Protein AF-U1NK18-F1 (afdb_monomer_lite)

Radius of gyration: 18.87 Å; chains: 1; bounding box: 49×44×65 Å

Foldseek 3Di:
DDPPPPPDVVLVVLLLQLLQAPAEAAAAAPPLLVLLVVLPHQYAHEPVHDNYDPVPPVDDDQHAEYEYPQVDQDQVVQLVVCVVRVHQEYESYEDEDLVCQVVSVVSVVVSCVVVVNRQYEYEYQALSSLVNHDQSHEYEQEQADDPGGNVVHDALVSQFSHEYEYEEDDPVSSVVNSCRQRPADPVRTRGRRHHYYYYHCQLVLLVQLWAAALVGIDNPRNPPPPQHSSNRSSVRSNRSVVNSVVVSD

Secondary structure (DSSP, 8-state):
--------HHHHHHHHHTT--SEEEEE--TTHHHHHHHTT-EEEEETTS-SS-GGGTT------EEE--TTS--HHHHHHHHHHH--SEEEEEEE-SGGGHHHHHHHHHHHHHH-TT-EEEEEESSHHHHTTS-TTSEEEEE-SSSSS-GGGT--TTTTTTSEEEEESS-HHHHHHHHHHHHS--TT-PPPPEEEEEE--THHHHHHTT-EEETTEEE-GGGG-TT--HHHHHHHHHHHHHHHHHHTT-

Organism: NCBI:txid1238425

pLDDT: mean 89.19, std 12.09, range [35.22, 98.81]

Sequence (249 aa):
MSLDLSANPNTASEIAAARQADVVAFLHRAPFTLDAYKIGFLPGFREDCGYQQSQYQDFNIPVGMLDNDFRNPNLDRFVDRFFEHEPWVGVIGDVYERDDVDDHVAAAREIQASYPEAELIIVPKSRSVIDAVPDDIVLGYSRGYVDRLAHEFSEPTDWRGRHVHILGGSPPKQLEAIQQLTRPTLSADPPADIVGVDWNGLHRGAQFGEFWTADGWDDSGRNADHVTVRKTVRHSLARIREFWKSHGI

Structure (mmCIF, N/CA/C/O backbone):
data_AF-U1NK18-F1
#
_entry.id   AF-U1NK18-F1
#
loop_
_atom_site.group_PDB
_atom_site.id
_atom_site.type_symbol
_atom_site.label_atom_id
_atom_site.label_alt_id
_atom_site.label_comp_id
_atom_site.label_asym_id
_atom_site.label_entity_id
_atom_site.label_seq_id
_atom_site.pdbx_PDB_ins_code
_atom_site.Cartn_x
_atom_site.Cartn_y
_atom_site.Cartn_z
_atom_site.occupancy
_atom_site.B_iso_or_equiv
_atom_site.auth_seq_id
_atom_site.auth_comp_id
_atom_site.auth_asym_id
_atom_site.auth_atom_id
_atom_site.pdbx_PDB_model_num
ATOM 1 N N . MET A 1 1 ? 3.842 -24.302 37.826 1.00 35.22 1 MET A N 1
ATOM 2 C CA . MET A 1 1 ? 2.643 -24.311 36.969 1.00 35.22 1 MET A CA 1
ATOM 3 C C . MET A 1 1 ? 3.011 -23.587 35.691 1.00 35.22 1 MET A C 1
ATOM 5 O O . MET A 1 1 ? 3.330 -22.410 35.768 1.00 35.22 1 MET A O 1
ATOM 9 N N . SER A 1 2 ? 3.086 -24.306 34.572 1.00 37.38 2 SER A N 1
ATOM 10 C CA . SER A 1 2 ? 3.265 -23.695 33.254 1.00 37.38 2 SER A CA 1
ATOM 11 C C . SER A 1 2 ? 1.891 -23.206 32.814 1.00 37.38 2 SER A C 1
ATOM 13 O O . SER A 1 2 ? 0.975 -24.018 32.701 1.00 37.38 2 SER A O 1
ATOM 15 N N . LEU A 1 3 ? 1.715 -21.894 32.679 1.00 38.47 3 LEU A N 1
ATOM 16 C CA . LEU A 1 3 ? 0.526 -21.336 32.045 1.00 38.47 3 LEU A CA 1
ATOM 17 C C . LEU A 1 3 ? 0.694 -21.562 30.544 1.00 38.47 3 LEU A C 1
ATOM 19 O O . LEU A 1 3 ? 1.350 -20.774 29.868 1.00 38.47 3 LEU A O 1
ATOM 23 N N . ASP A 1 4 ? 0.143 -22.669 30.050 1.00 43.09 4 ASP A N 1
ATOM 24 C CA . ASP A 1 4 ? -0.089 -22.852 28.621 1.00 43.09 4 ASP A CA 1
ATOM 25 C C . ASP A 1 4 ? -1.138 -21.820 28.195 1.00 43.09 4 ASP A C 1
ATOM 27 O O . ASP A 1 4 ? -2.346 -22.019 28.313 1.00 43.09 4 ASP A O 1
ATOM 31 N N . LEU A 1 5 ? -0.654 -20.667 27.734 1.00 49.66 5 LEU A N 1
ATOM 32 C CA . LEU A 1 5 ? -1.422 -19.688 26.974 1.00 49.66 5 LEU A CA 1
ATOM 33 C C . LEU A 1 5 ? -1.629 -20.244 25.560 1.00 49.66 5 LEU A C 1
ATOM 35 O O . LEU A 1 5 ? -1.127 -19.695 24.581 1.00 49.66 5 LEU A O 1
ATOM 39 N N . SER A 1 6 ? -2.327 -21.375 25.439 1.00 47.91 6 SER A N 1
ATOM 40 C CA . SER A 1 6 ? -2.819 -21.819 24.141 1.00 47.91 6 SER A CA 1
ATOM 41 C C . SER A 1 6 ? -3.758 -20.729 23.633 1.00 47.91 6 SER A C 1
ATOM 43 O O . SER A 1 6 ? -4.806 -20.491 24.241 1.00 47.91 6 SER A O 1
ATOM 45 N N . ALA A 1 7 ? -3.361 -20.029 22.571 1.00 53.59 7 ALA A N 1
ATOM 46 C CA . ALA A 1 7 ? -4.207 -19.037 21.930 1.00 53.59 7 ALA A CA 1
ATOM 47 C C . ALA A 1 7 ? -5.569 -19.679 21.639 1.00 53.59 7 ALA A C 1
ATOM 49 O O . ALA A 1 7 ? -5.637 -20.769 21.067 1.00 53.59 7 ALA A O 1
ATOM 50 N N . ASN A 1 8 ? -6.644 -19.031 22.088 1.00 62.00 8 ASN A N 1
ATOM 51 C CA . ASN A 1 8 ? -8.002 -19.480 21.817 1.00 62.00 8 ASN A CA 1
ATOM 52 C C . ASN A 1 8 ? -8.134 -19.641 20.286 1.00 62.00 8 ASN A C 1
ATOM 54 O O . ASN A 1 8 ? -7.787 -18.695 19.574 1.00 62.00 8 ASN A O 1
ATOM 58 N N . PRO A 1 9 ? -8.555 -20.801 19.744 1.00 62.03 9 PRO A N 1
ATOM 59 C CA . PRO A 1 9 ? -8.556 -21.055 18.298 1.00 62.03 9 PRO A CA 1
ATOM 60 C C . PRO A 1 9 ? -9.305 -19.987 17.487 1.00 62.03 9 PRO A C 1
ATOM 62 O O . PRO A 1 9 ? -8.940 -19.729 16.342 1.00 62.03 9 PRO A O 1
ATOM 65 N N . ASN A 1 10 ? -10.278 -19.308 18.104 1.00 73.19 10 ASN A N 1
ATOM 66 C CA . ASN A 1 10 ? -10.959 -18.154 17.523 1.00 73.19 10 ASN A CA 1
ATOM 67 C C . ASN A 1 10 ? -10.002 -16.973 17.251 1.00 73.19 10 ASN A C 1
ATOM 69 O O . ASN A 1 10 ? -9.936 -16.476 16.135 1.00 73.19 10 ASN A O 1
ATOM 73 N N . THR A 1 11 ? -9.161 -16.611 18.225 1.00 76.88 11 THR A N 1
ATOM 74 C CA . THR A 1 11 ? -8.162 -15.536 18.101 1.00 76.88 11 THR A CA 1
ATOM 75 C C . THR A 1 11 ? -7.089 -15.861 17.062 1.00 76.88 11 THR A C 1
ATOM 77 O O . THR A 1 11 ? -6.639 -14.984 16.334 1.00 76.88 11 THR A O 1
ATOM 80 N N . ALA A 1 12 ? -6.671 -17.125 16.956 1.00 82.00 12 ALA A N 1
ATOM 81 C CA . ALA A 1 12 ? -5.713 -17.532 15.926 1.00 82.00 12 ALA A CA 1
ATOM 82 C C . ALA A 1 12 ? -6.298 -17.391 14.508 1.00 82.00 12 ALA A C 1
ATOM 84 O O . ALA A 1 12 ? -5.593 -16.953 13.600 1.00 82.00 12 ALA A O 1
ATOM 85 N N . SER A 1 13 ? -7.582 -17.725 14.333 1.00 85.38 13 SER A N 1
ATOM 86 C CA . SER A 1 13 ? -8.294 -17.558 13.062 1.00 85.38 13 SER A CA 1
ATOM 87 C C . SER A 1 13 ? -8.500 -16.085 12.704 1.00 85.38 13 SER A C 1
ATOM 89 O O . SER A 1 13 ? -8.280 -15.710 11.557 1.00 85.38 13 SER A O 1
ATOM 91 N N . GLU A 1 14 ? -8.875 -15.247 13.674 1.00 87.06 14 GLU A N 1
ATOM 92 C CA . GLU A 1 14 ? -9.038 -13.796 13.492 1.00 87.06 14 GLU A CA 1
ATOM 93 C C . GLU A 1 14 ? -7.723 -13.132 13.065 1.00 87.06 14 GLU A C 1
ATOM 95 O O . GLU A 1 14 ? -7.702 -12.330 12.138 1.00 87.06 14 GLU A O 1
ATOM 100 N N . ILE A 1 15 ? -6.601 -13.519 13.677 1.00 88.38 15 ILE A N 1
ATOM 101 C CA . ILE A 1 15 ? -5.274 -13.008 13.308 1.00 88.38 15 ILE A CA 1
ATOM 102 C C . ILE A 1 15 ? -4.851 -13.484 11.921 1.00 88.38 15 ILE A C 1
ATOM 104 O O . ILE A 1 15 ? -4.206 -12.735 11.194 1.00 88.38 15 ILE A O 1
ATOM 108 N N . ALA A 1 16 ? -5.162 -14.731 11.562 1.00 88.81 16 ALA A N 1
ATOM 109 C CA . ALA A 1 16 ? -4.864 -15.235 10.230 1.00 88.81 16 ALA A CA 1
ATOM 110 C C . ALA A 1 16 ? -5.650 -14.464 9.162 1.00 88.81 16 ALA A C 1
ATOM 112 O O . ALA A 1 16 ? -5.054 -14.074 8.166 1.00 88.81 16 ALA A O 1
ATOM 113 N N . ALA A 1 17 ? -6.939 -14.199 9.400 1.00 90.94 17 ALA A N 1
ATOM 114 C CA . ALA A 1 17 ? -7.780 -13.407 8.504 1.00 90.94 17 ALA A CA 1
ATOM 115 C C . ALA A 1 17 ? -7.270 -11.964 8.373 1.00 90.94 17 ALA A C 1
ATOM 117 O O . ALA A 1 17 ? -7.024 -11.514 7.265 1.00 90.94 17 ALA A O 1
ATOM 118 N N . ALA A 1 18 ? -6.973 -11.299 9.492 1.00 92.38 18 ALA A N 1
ATOM 119 C CA . ALA A 1 18 ? -6.479 -9.918 9.514 1.00 92.38 18 ALA A CA 1
ATOM 120 C C . ALA A 1 18 ? -5.091 -9.722 8.870 1.00 92.38 18 ALA A C 1
ATOM 122 O O . ALA A 1 18 ? -4.595 -8.604 8.766 1.00 92.38 18 ALA A O 1
ATOM 123 N N . ARG A 1 19 ? -4.408 -10.812 8.503 1.00 93.81 19 ARG A N 1
ATOM 124 C CA . ARG A 1 19 ? -3.132 -10.783 7.778 1.00 93.81 19 ARG A CA 1
ATOM 125 C C . ARG A 1 19 ? -3.286 -11.055 6.288 1.00 93.81 19 ARG A C 1
ATOM 127 O O . ARG A 1 19 ? -2.279 -10.960 5.600 1.00 93.81 19 ARG A O 1
ATOM 134 N N . GLN A 1 20 ? -4.466 -11.435 5.802 1.00 89.94 20 GLN A N 1
ATOM 135 C CA . GLN A 1 20 ? -4.692 -11.735 4.389 1.00 89.94 20 GLN A CA 1
ATOM 136 C C . GLN A 1 20 ? -4.866 -10.435 3.610 1.00 89.94 20 GLN A C 1
ATOM 138 O O . GLN A 1 20 ? -5.981 -9.980 3.404 1.00 89.94 20 GLN A O 1
ATOM 143 N N . ALA A 1 21 ? -3.749 -9.846 3.186 1.00 90.88 21 ALA A N 1
ATOM 144 C CA . ALA A 1 21 ? -3.788 -8.642 2.371 1.00 90.88 21 ALA A CA 1
ATOM 145 C C . ALA A 1 21 ? -4.334 -8.945 0.970 1.00 90.88 21 ALA A C 1
ATOM 147 O O . ALA A 1 21 ? -3.820 -9.821 0.271 1.00 90.88 21 ALA A O 1
ATOM 148 N N . ASP A 1 22 ? -5.324 -8.169 0.541 1.00 89.31 22 ASP A N 1
ATOM 149 C CA . ASP A 1 22 ? -5.908 -8.255 -0.799 1.00 89.31 22 ASP A CA 1
ATOM 150 C C . ASP A 1 22 ? -4.986 -7.637 -1.863 1.00 89.31 22 ASP A C 1
ATOM 152 O O . ASP A 1 22 ? -5.028 -8.007 -3.043 1.00 89.31 22 ASP A O 1
ATOM 156 N N . VAL A 1 23 ? -4.110 -6.716 -1.444 1.00 94.19 23 VAL A N 1
ATOM 157 C CA . VAL A 1 23 ? -3.253 -5.937 -2.338 1.00 94.19 23 VAL A CA 1
ATOM 158 C C . VAL A 1 23 ? -1.767 -6.139 -2.035 1.00 94.19 23 VAL A C 1
ATOM 160 O O . VAL A 1 23 ? -1.254 -5.797 -0.973 1.00 94.19 23 VAL A O 1
ATOM 163 N N . VAL A 1 24 ? -1.019 -6.598 -3.042 1.00 96.44 24 VAL A N 1
ATOM 164 C CA . VAL A 1 24 ? 0.449 -6.508 -3.071 1.00 96.44 24 VAL A CA 1
ATOM 165 C C . VAL A 1 24 ? 0.847 -5.682 -4.289 1.00 96.44 24 VAL A C 1
ATOM 167 O O . VAL A 1 24 ? 0.837 -6.174 -5.423 1.00 96.44 24 VAL A O 1
ATOM 170 N N . ALA A 1 25 ? 1.178 -4.413 -4.068 1.00 96.62 25 ALA A N 1
ATOM 171 C CA . ALA A 1 25 ? 1.395 -3.453 -5.140 1.00 96.62 25 ALA A CA 1
ATOM 172 C C . ALA A 1 25 ? 2.879 -3.202 -5.445 1.00 96.62 25 ALA A C 1
ATOM 174 O O . ALA A 1 25 ? 3.770 -3.322 -4.598 1.00 96.62 25 ALA A O 1
ATOM 175 N N . PHE A 1 26 ? 3.146 -2.843 -6.700 1.00 95.62 26 PHE A N 1
ATOM 176 C CA . PHE A 1 26 ? 4.457 -2.391 -7.152 1.00 95.62 26 PHE A CA 1
ATOM 177 C C . PHE A 1 26 ? 4.304 -1.173 -8.063 1.00 95.62 26 PHE A C 1
ATOM 179 O O . PHE A 1 26 ? 3.765 -1.261 -9.172 1.00 95.62 26 PHE A O 1
ATOM 186 N N . LEU A 1 27 ? 4.800 -0.031 -7.590 1.00 93.94 27 LEU A N 1
ATOM 187 C CA . LEU A 1 27 ? 4.614 1.261 -8.230 1.00 93.94 27 LEU A CA 1
ATOM 188 C C . LEU A 1 27 ? 5.889 1.660 -8.964 1.00 93.94 27 LEU A C 1
ATOM 190 O O . LEU A 1 27 ? 6.920 1.990 -8.373 1.00 93.94 27 LEU A O 1
ATOM 194 N N . HIS A 1 28 ? 5.836 1.599 -10.290 1.00 92.06 28 HIS A N 1
ATOM 195 C CA . HIS A 1 28 ? 6.975 1.919 -11.133 1.00 92.06 28 HIS A CA 1
ATOM 196 C C . HIS A 1 28 ? 6.544 2.197 -12.576 1.00 92.06 28 HIS A C 1
ATOM 198 O O . HIS A 1 28 ? 5.451 1.857 -13.013 1.00 92.06 28 HIS A O 1
ATOM 204 N N . ARG A 1 29 ? 7.463 2.746 -13.372 1.00 88.44 29 ARG A N 1
ATOM 205 C CA . ARG A 1 29 ? 7.296 2.883 -14.824 1.00 88.44 29 ARG A CA 1
ATOM 206 C C . ARG A 1 29 ? 7.467 1.568 -15.586 1.00 88.44 29 ARG A C 1
ATOM 208 O O . ARG A 1 29 ? 8.216 0.678 -15.156 1.00 88.44 29 ARG A O 1
ATOM 215 N N . ALA A 1 30 ? 6.887 1.492 -16.781 1.00 86.94 30 ALA A N 1
ATOM 216 C CA . ALA A 1 30 ? 7.211 0.462 -17.768 1.00 86.94 30 ALA A CA 1
ATOM 217 C C . ALA A 1 30 ? 8.731 0.423 -18.083 1.00 86.94 30 ALA A C 1
ATOM 219 O O . ALA A 1 30 ? 9.389 1.467 -18.119 1.00 86.94 30 ALA A O 1
ATOM 220 N N . PRO A 1 31 ? 9.324 -0.767 -18.306 1.00 89.50 31 PRO A N 1
ATOM 221 C CA . PRO A 1 31 ? 8.673 -2.076 -18.402 1.00 89.50 31 PRO A CA 1
ATOM 222 C C . PRO A 1 31 ? 8.532 -2.822 -17.060 1.00 89.50 31 PRO A C 1
ATOM 224 O O . PRO A 1 31 ? 8.057 -3.952 -17.047 1.00 89.50 31 PRO A O 1
ATOM 227 N N . PHE A 1 32 ? 8.952 -2.235 -15.938 1.00 91.19 32 PHE A N 1
ATOM 228 C CA . PHE A 1 32 ? 8.987 -2.935 -14.650 1.00 91.19 32 PHE A CA 1
ATOM 229 C C . PHE A 1 32 ? 7.584 -3.244 -14.117 1.00 91.19 32 PHE A C 1
ATOM 231 O O . PHE A 1 32 ? 7.332 -4.361 -13.680 1.00 91.19 32 PHE A O 1
ATOM 238 N N . THR A 1 33 ? 6.658 -2.289 -14.234 1.00 90.88 33 THR A N 1
ATOM 239 C CA . THR A 1 33 ? 5.253 -2.476 -13.834 1.00 90.88 33 THR A CA 1
ATOM 240 C C . THR A 1 33 ? 4.539 -3.542 -14.676 1.00 90.88 33 THR A C 1
ATOM 242 O O . THR A 1 33 ? 3.779 -4.347 -14.150 1.00 90.88 33 THR A O 1
ATOM 245 N N . LEU A 1 34 ? 4.892 -3.668 -15.965 1.00 91.25 34 LEU A N 1
ATOM 246 C CA . LEU A 1 34 ? 4.411 -4.756 -16.825 1.00 91.25 34 LEU A CA 1
ATOM 247 C C . LEU A 1 34 ? 4.889 -6.125 -16.329 1.00 91.25 34 LEU A C 1
ATOM 249 O O . LEU A 1 34 ? 4.130 -7.092 -16.325 1.00 91.25 34 LEU A O 1
ATOM 253 N N . ASP A 1 35 ? 6.168 -6.223 -15.960 1.00 92.62 35 ASP A N 1
ATOM 254 C CA . ASP A 1 35 ? 6.736 -7.471 -15.457 1.00 92.62 35 ASP A CA 1
ATOM 255 C C . ASP A 1 35 ? 6.114 -7.850 -14.099 1.00 92.62 35 ASP A C 1
ATOM 257 O O . ASP A 1 35 ? 5.856 -9.032 -13.880 1.00 92.62 35 ASP A O 1
ATOM 261 N N . ALA A 1 36 ? 5.817 -6.866 -13.239 1.00 93.94 36 ALA A N 1
ATOM 262 C CA . ALA A 1 36 ? 5.117 -7.051 -11.965 1.00 93.94 36 ALA A CA 1
ATOM 263 C C . ALA A 1 36 ? 3.660 -7.513 -12.155 1.00 93.94 36 ALA A C 1
ATOM 265 O O . ALA A 1 36 ? 3.243 -8.503 -11.550 1.00 93.94 36 ALA A O 1
ATOM 266 N N . TYR A 1 37 ? 2.922 -6.878 -13.071 1.00 93.62 37 TYR A N 1
ATOM 267 C CA . TYR A 1 37 ? 1.551 -7.264 -13.416 1.00 93.62 37 TYR A CA 1
ATOM 268 C C . TYR A 1 37 ? 1.466 -8.726 -13.879 1.00 93.62 37 TYR A C 1
ATOM 270 O O . TYR A 1 37 ? 0.651 -9.504 -13.389 1.00 93.62 37 TYR A O 1
ATOM 278 N N . LYS A 1 38 ? 2.384 -9.156 -14.759 1.00 93.12 38 LYS A N 1
ATOM 279 C CA . LYS A 1 38 ? 2.418 -10.535 -15.288 1.00 93.12 38 LYS A CA 1
ATOM 280 C C . LYS A 1 38 ? 2.616 -11.617 -14.230 1.00 93.12 38 LYS A C 1
ATOM 282 O O . LYS A 1 38 ? 2.297 -12.776 -14.485 1.00 93.12 38 LYS A O 1
ATOM 287 N N . ILE A 1 39 ? 3.188 -11.270 -13.082 1.00 93.12 39 ILE A N 1
ATOM 288 C CA . ILE A 1 39 ? 3.430 -12.209 -11.983 1.00 93.12 39 ILE A CA 1
ATOM 289 C C . ILE A 1 39 ? 2.468 -11.995 -10.810 1.00 93.12 39 ILE A C 1
ATOM 291 O O . ILE A 1 39 ? 2.595 -12.712 -9.820 1.00 93.12 39 ILE A O 1
ATOM 295 N N . GLY A 1 40 ? 1.475 -11.111 -10.957 1.00 93.44 40 GLY A N 1
ATOM 296 C CA . GLY A 1 40 ? 0.332 -10.980 -10.053 1.00 93.44 40 GLY A CA 1
ATOM 297 C C . GLY A 1 40 ? 0.420 -9.859 -9.019 1.00 93.44 40 GLY A C 1
ATOM 298 O O . GLY A 1 40 ? -0.326 -9.917 -8.053 1.00 93.44 40 GLY A O 1
ATOM 299 N N . PHE A 1 41 ? 1.313 -8.879 -9.183 1.00 95.81 41 PHE A N 1
ATOM 300 C CA . PHE A 1 41 ? 1.267 -7.650 -8.377 1.00 95.81 41 PHE A CA 1
ATOM 301 C C . PHE A 1 41 ? 0.208 -6.698 -8.931 1.00 95.81 41 PHE A C 1
ATOM 303 O O . PHE A 1 41 ? -0.027 -6.693 -10.143 1.00 95.81 41 PHE A O 1
ATOM 310 N N . LEU A 1 42 ? -0.342 -5.842 -8.070 1.00 96.25 42 LEU A N 1
ATOM 311 C CA . LEU A 1 42 ? -1.119 -4.679 -8.489 1.00 96.25 42 LEU A CA 1
ATOM 312 C C . LEU A 1 42 ? -0.150 -3.614 -9.050 1.00 96.25 42 LEU A C 1
ATOM 314 O O . LEU A 1 42 ? 0.681 -3.083 -8.305 1.00 96.25 42 LEU A O 1
ATOM 318 N N . PRO A 1 43 ? -0.165 -3.334 -10.364 1.00 95.31 43 PRO A N 1
ATOM 319 C CA . PRO A 1 43 ? 0.748 -2.373 -10.965 1.00 95.31 43 PRO A CA 1
ATOM 320 C C . PRO A 1 43 ? 0.286 -0.951 -10.659 1.00 95.31 43 PRO A C 1
ATOM 322 O O . PRO A 1 43 ? -0.905 -0.661 -10.658 1.00 95.31 43 PRO A O 1
ATOM 325 N N . GLY A 1 44 ? 1.222 -0.031 -10.474 1.00 94.50 44 GLY A N 1
ATOM 326 C CA . GLY A 1 44 ? 0.871 1.360 -10.215 1.00 94.50 44 GLY A CA 1
ATOM 327 C C . GLY A 1 44 ? 2.005 2.330 -10.482 1.00 94.50 44 GLY A C 1
ATOM 328 O O . GLY A 1 44 ? 3.055 1.941 -11.012 1.00 94.50 44 GLY A O 1
ATOM 329 N N . PHE A 1 45 ? 1.809 3.584 -10.093 1.00 93.62 45 PHE A N 1
ATOM 330 C CA . PHE A 1 45 ? 2.860 4.596 -10.058 1.00 93.62 45 PHE A CA 1
ATOM 331 C C . PHE A 1 45 ? 2.549 5.701 -9.054 1.00 93.62 45 PHE A C 1
ATOM 333 O O . PHE A 1 45 ? 1.439 5.805 -8.545 1.00 93.62 45 PHE A O 1
ATOM 340 N N . ARG A 1 46 ? 3.563 6.520 -8.788 1.00 92.75 46 ARG A N 1
ATOM 341 C CA . ARG A 1 46 ? 3.451 7.739 -7.995 1.00 92.75 46 ARG A CA 1
ATOM 342 C C . ARG A 1 46 ? 3.377 8.953 -8.914 1.00 92.75 46 ARG A C 1
ATOM 344 O O . ARG A 1 46 ? 4.095 8.948 -9.910 1.00 92.75 46 ARG A O 1
ATOM 351 N N . GLU A 1 47 ? 2.583 9.976 -8.595 1.00 90.69 47 GLU A N 1
ATOM 352 C CA . GLU A 1 47 ? 2.343 11.154 -9.458 1.00 90.69 47 GLU A CA 1
ATOM 353 C C . GLU A 1 47 ? 3.618 11.799 -10.045 1.00 90.69 47 GLU A C 1
ATOM 355 O O . GLU A 1 47 ? 3.608 12.298 -11.171 1.00 90.69 47 GLU A O 1
ATOM 360 N N . ASP A 1 48 ? 4.731 11.776 -9.305 1.00 83.88 48 ASP A N 1
ATOM 361 C CA . ASP A 1 48 ? 6.028 12.335 -9.719 1.00 83.88 48 ASP A CA 1
ATOM 362 C C . ASP A 1 48 ? 6.816 11.447 -10.707 1.00 83.88 48 ASP A C 1
ATOM 364 O O . ASP A 1 48 ? 7.910 11.801 -11.160 1.00 83.88 48 ASP A O 1
ATOM 368 N N . CYS A 1 49 ? 6.273 10.281 -11.053 1.00 81.00 49 CYS A N 1
ATOM 369 C CA . CYS A 1 49 ? 6.853 9.305 -11.958 1.00 81.00 49 CYS A CA 1
ATOM 370 C C . CYS A 1 49 ? 5.955 9.113 -13.186 1.00 81.00 49 CYS A C 1
ATOM 372 O O . CYS A 1 49 ? 4.772 8.830 -13.078 1.00 81.00 49 CYS A O 1
ATOM 374 N N . GLY A 1 50 ? 6.523 9.155 -14.392 1.00 74.62 50 GLY A N 1
ATOM 375 C CA . GLY A 1 50 ? 5.769 8.759 -15.586 1.00 74.62 50 GLY A CA 1
ATOM 376 C C . GLY A 1 50 ? 5.453 7.258 -15.582 1.00 74.62 50 GLY A C 1
ATOM 377 O O . GLY A 1 50 ? 6.370 6.449 -15.425 1.00 74.62 50 GLY A O 1
ATOM 378 N N . TYR A 1 51 ? 4.193 6.874 -15.805 1.00 75.25 51 TYR A N 1
ATOM 379 C CA . TYR A 1 51 ? 3.777 5.465 -15.819 1.00 75.25 51 TYR A CA 1
ATOM 380 C C . TYR A 1 51 ? 4.275 4.705 -17.059 1.00 75.25 51 TYR A C 1
ATOM 382 O O . TYR A 1 51 ? 4.852 3.613 -16.968 1.00 75.25 51 TYR A O 1
ATOM 390 N N . GLN A 1 52 ? 4.141 5.325 -18.232 1.00 76.38 52 GLN A N 1
ATOM 391 C CA . GLN A 1 52 ? 4.605 4.792 -19.509 1.00 76.38 52 GLN A CA 1
ATOM 392 C C . GLN A 1 52 ? 5.560 5.773 -20.190 1.00 76.38 52 GLN A C 1
ATOM 394 O O . GLN A 1 52 ? 5.356 6.984 -20.184 1.00 76.38 52 GLN A O 1
ATOM 399 N N . GLN A 1 53 ? 6.633 5.244 -20.778 1.00 68.19 53 GLN A N 1
ATOM 400 C CA . GLN A 1 53 ? 7.519 6.024 -21.646 1.00 68.19 53 GLN A CA 1
ATOM 401 C C . GLN A 1 53 ? 6.960 6.019 -23.072 1.00 68.19 53 GLN A C 1
ATOM 403 O O . GLN A 1 53 ? 6.321 5.049 -23.476 1.00 68.19 53 GLN A O 1
ATOM 408 N N . SER A 1 54 ? 7.262 7.053 -23.860 1.00 69.56 54 SER A N 1
ATOM 409 C CA . SER A 1 54 ? 6.781 7.211 -25.246 1.00 69.56 54 SER A CA 1
ATOM 410 C C . SER A 1 54 ? 7.082 6.017 -26.162 1.00 69.56 54 SER A C 1
ATOM 412 O O . SER A 1 54 ? 6.367 5.779 -27.125 1.00 69.56 54 SER A O 1
ATOM 414 N N . GLN A 1 55 ? 8.105 5.228 -25.841 1.00 65.00 55 GLN A N 1
ATOM 415 C CA . GLN A 1 55 ? 8.471 4.003 -26.557 1.00 65.00 55 GLN A CA 1
ATOM 416 C C . GLN A 1 55 ? 7.580 2.776 -26.259 1.00 65.00 55 GLN A C 1
ATOM 418 O O . GLN A 1 55 ? 7.819 1.715 -26.827 1.00 65.00 55 GLN A O 1
ATOM 423 N N . TYR A 1 56 ? 6.598 2.880 -25.354 1.00 68.19 56 TYR A N 1
ATOM 424 C CA . TYR A 1 56 ? 5.700 1.784 -24.953 1.00 68.19 56 TYR A CA 1
ATOM 425 C C . TYR A 1 56 ? 4.209 2.119 -25.150 1.00 68.19 56 TYR A C 1
ATOM 427 O O . TYR A 1 56 ? 3.371 1.580 -24.436 1.00 68.19 56 TYR A O 1
ATOM 435 N N . GLN A 1 57 ? 3.878 2.987 -26.112 1.00 69.25 57 GLN A N 1
ATOM 436 C CA . GLN A 1 57 ? 2.498 3.429 -26.382 1.00 69.25 57 GLN A CA 1
ATOM 437 C C . GLN A 1 57 ? 1.561 2.308 -26.867 1.00 69.25 57 GLN A C 1
ATOM 439 O O . GLN A 1 57 ? 0.350 2.419 -26.716 1.00 69.25 57 GLN A O 1
ATOM 444 N N . ASP A 1 58 ? 2.111 1.212 -27.396 1.00 71.88 58 ASP A N 1
ATOM 445 C CA . ASP A 1 58 ? 1.324 0.099 -27.945 1.00 71.88 58 ASP A CA 1
ATOM 446 C C . ASP A 1 58 ? 0.781 -0.870 -26.874 1.00 71.88 58 ASP A C 1
ATOM 448 O O . ASP A 1 58 ? 0.116 -1.854 -27.205 1.00 71.88 58 ASP A O 1
ATOM 452 N N . PHE A 1 59 ? 1.067 -0.637 -25.588 1.00 69.38 59 PHE A N 1
ATOM 453 C CA . PHE A 1 59 ? 0.593 -1.481 -24.490 1.00 69.38 59 PHE A CA 1
ATOM 454 C C . PHE A 1 59 ? -0.273 -0.675 -23.531 1.00 69.38 59 PHE A C 1
ATOM 456 O O . PHE A 1 59 ? 0.183 0.319 -22.980 1.00 69.38 59 PHE A O 1
ATOM 463 N N . ASN A 1 60 ? -1.485 -1.155 -23.250 1.00 78.56 60 ASN A N 1
ATOM 464 C CA . ASN A 1 60 ? -2.294 -0.631 -22.155 1.00 78.56 60 ASN A CA 1
ATOM 465 C C . ASN A 1 60 ? -2.063 -1.496 -20.906 1.00 78.56 60 ASN A C 1
ATOM 467 O O . ASN A 1 60 ? -2.396 -2.682 -20.908 1.00 78.56 60 ASN A O 1
ATOM 471 N N . ILE A 1 61 ? -1.430 -0.932 -19.877 1.00 82.44 61 ILE A N 1
ATOM 472 C CA . ILE A 1 61 ? -1.263 -1.587 -18.572 1.00 82.44 61 ILE A CA 1
ATOM 473 C C . ILE A 1 61 ? -2.263 -0.901 -17.641 1.00 82.44 61 ILE A C 1
ATOM 475 O O . ILE A 1 61 ? -2.238 0.327 -17.591 1.00 82.44 61 ILE A O 1
ATOM 479 N N . PRO A 1 62 ? -3.143 -1.634 -16.939 1.00 87.81 62 PRO A N 1
ATOM 480 C CA . PRO A 1 62 ? -4.083 -0.999 -16.023 1.00 87.81 62 PRO A CA 1
ATOM 481 C C . PRO A 1 62 ? -3.317 -0.316 -14.891 1.00 87.81 62 PRO A C 1
ATOM 483 O O . PRO A 1 62 ? -2.389 -0.909 -14.341 1.00 87.81 62 PRO A O 1
ATOM 486 N N . VAL A 1 63 ? -3.709 0.900 -14.521 1.00 92.75 63 VAL A N 1
ATOM 487 C CA . VAL A 1 63 ? -3.225 1.525 -13.287 1.00 92.75 63 VAL A CA 1
ATOM 488 C C . VAL A 1 63 ? -4.057 0.936 -12.157 1.00 92.75 63 VAL A C 1
ATOM 490 O O . VAL A 1 63 ? -5.241 1.199 -12.061 1.00 92.75 63 VAL A O 1
ATOM 493 N N . GLY A 1 64 ? -3.467 0.068 -11.345 1.00 95.38 64 GLY A N 1
ATOM 494 C CA . GLY A 1 64 ? -4.138 -0.536 -10.198 1.00 95.38 64 GLY A CA 1
ATOM 495 C C . GLY A 1 64 ? -4.000 0.295 -8.925 1.00 95.38 64 GLY A C 1
ATOM 496 O O . GLY A 1 64 ? -4.947 0.370 -8.152 1.00 95.38 64 GLY A O 1
ATOM 497 N N . MET A 1 65 ? -2.845 0.939 -8.731 1.00 97.31 65 MET A N 1
ATOM 498 C CA . MET A 1 65 ? -2.572 1.806 -7.582 1.00 97.31 65 MET A CA 1
ATOM 499 C C . MET A 1 65 ? -1.950 3.140 -8.014 1.00 97.31 65 MET A C 1
ATOM 501 O O . MET 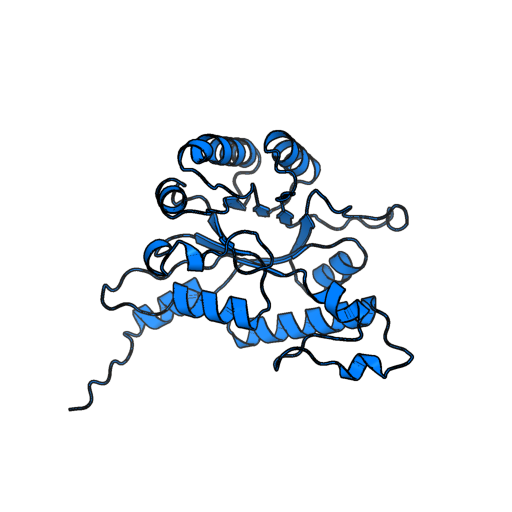A 1 65 ? -1.016 3.156 -8.825 1.00 97.31 65 MET A O 1
ATOM 505 N N . LEU A 1 66 ? -2.440 4.244 -7.453 1.00 97.06 66 LEU A N 1
ATOM 506 C CA . LEU A 1 66 ? -1.890 5.590 -7.618 1.00 97.06 66 LEU A CA 1
ATOM 507 C C . LEU A 1 66 ? -1.431 6.130 -6.262 1.00 97.06 66 LEU A C 1
ATOM 509 O O . LEU A 1 66 ? -2.202 6.153 -5.307 1.00 97.06 66 LEU A O 1
ATOM 513 N N . ASP A 1 67 ? -0.180 6.570 -6.190 1.00 95.88 67 ASP A N 1
ATOM 514 C CA . ASP A 1 67 ? 0.417 7.168 -4.991 1.00 95.88 67 ASP A CA 1
ATOM 515 C C . ASP A 1 67 ? 0.673 8.663 -5.203 1.00 95.88 67 ASP A C 1
ATOM 517 O O . ASP A 1 67 ? 1.053 9.080 -6.306 1.00 95.88 67 ASP A O 1
ATOM 521 N N . ASN A 1 68 ? 0.463 9.483 -4.175 1.00 94.44 68 ASN A N 1
ATOM 522 C CA . ASN A 1 68 ? 0.654 10.924 -4.288 1.00 94.44 68 ASN A CA 1
ATOM 523 C C . ASN A 1 68 ? 2.144 11.301 -4.339 1.00 94.44 68 ASN A C 1
ATOM 525 O O . ASN A 1 68 ? 3.028 10.595 -3.846 1.00 94.44 68 ASN A O 1
ATOM 529 N N . ASP A 1 69 ? 2.456 12.468 -4.901 1.00 92.50 69 ASP A N 1
ATOM 530 C CA . ASP A 1 69 ? 3.787 13.049 -4.715 1.00 92.50 69 ASP A CA 1
ATOM 531 C C . ASP A 1 69 ? 3.909 13.658 -3.311 1.00 92.50 69 ASP A C 1
ATOM 533 O O . ASP A 1 69 ? 3.693 14.854 -3.115 1.00 92.50 69 ASP A O 1
ATOM 537 N N . PHE A 1 70 ? 4.317 12.846 -2.331 1.00 88.00 70 PHE A N 1
ATOM 538 C CA . PHE A 1 70 ? 4.517 13.305 -0.952 1.00 88.00 70 PHE A CA 1
ATOM 539 C C . PHE A 1 70 ? 5.542 14.447 -0.813 1.00 88.00 70 PHE A C 1
ATOM 541 O O . PHE A 1 70 ? 5.572 15.127 0.212 1.00 88.00 70 PHE A O 1
ATOM 548 N N . ARG A 1 71 ? 6.415 14.672 -1.808 1.00 89.06 71 ARG A N 1
ATOM 549 C CA . ARG A 1 71 ? 7.398 15.772 -1.777 1.00 89.06 71 ARG A CA 1
ATOM 550 C C . ARG A 1 71 ? 6.812 17.093 -2.258 1.00 89.06 71 ARG A C 1
ATOM 552 O O . ARG A 1 71 ? 7.372 18.143 -1.951 1.00 89.06 71 ARG A O 1
ATOM 559 N N . ASN A 1 72 ? 5.734 17.036 -3.029 1.00 92.81 72 ASN A N 1
ATOM 560 C CA . ASN A 1 72 ? 4.999 18.190 -3.523 1.00 92.81 72 ASN A CA 1
ATOM 561 C C . ASN A 1 72 ? 3.490 17.880 -3.494 1.00 92.81 72 ASN A C 1
ATOM 563 O O . ASN A 1 72 ? 2.864 17.779 -4.562 1.00 92.81 72 ASN A O 1
ATOM 567 N N . PRO A 1 73 ? 2.920 17.671 -2.290 1.00 93.12 73 PRO A N 1
ATOM 568 C CA . PRO A 1 73 ? 1.552 17.198 -2.136 1.00 93.12 73 PRO A CA 1
ATOM 569 C C . PRO A 1 73 ? 0.565 18.235 -2.672 1.00 93.12 73 PRO A C 1
ATOM 571 O O . PRO A 1 73 ? 0.722 19.439 -2.459 1.00 93.12 73 PRO A O 1
ATOM 574 N N . ASN A 1 74 ? -0.442 17.765 -3.403 1.00 96.56 74 ASN A N 1
ATOM 575 C CA . ASN A 1 74 ? -1.511 18.597 -3.940 1.00 96.56 74 ASN A CA 1
ATOM 576 C C . ASN A 1 74 ? -2.766 17.732 -4.126 1.00 96.56 74 ASN A C 1
ATOM 578 O O . ASN A 1 74 ? -2.760 16.837 -4.969 1.00 96.56 74 ASN A O 1
ATOM 582 N N . LEU A 1 75 ? -3.803 17.992 -3.324 1.00 96.81 75 LEU A N 1
ATOM 583 C CA . LEU A 1 75 ? -5.033 17.195 -3.311 1.00 96.81 75 LEU A CA 1
ATOM 584 C C . LEU A 1 75 ? -5.806 17.302 -4.626 1.00 96.81 75 LEU A C 1
ATOM 586 O O . LEU A 1 75 ? -6.125 16.271 -5.206 1.00 96.81 75 LEU A O 1
ATOM 590 N N . ASP A 1 76 ? -6.026 18.515 -5.136 1.00 96.94 76 ASP A N 1
ATOM 591 C CA . ASP A 1 76 ? -6.756 18.731 -6.394 1.00 96.94 76 ASP A CA 1
ATOM 592 C C . ASP A 1 76 ? -6.097 17.971 -7.554 1.00 96.94 76 ASP A C 1
ATOM 594 O O . ASP A 1 76 ? -6.749 17.248 -8.303 1.00 96.94 76 ASP A O 1
ATOM 598 N N . ARG A 1 77 ? -4.765 18.062 -7.654 1.00 96.44 77 ARG A N 1
ATOM 599 C CA . ARG A 1 77 ? -3.988 17.336 -8.662 1.00 96.44 77 ARG A CA 1
ATOM 600 C C . ARG A 1 77 ? -4.118 15.826 -8.484 1.00 96.44 77 ARG A C 1
ATOM 602 O O . ARG A 1 77 ? -4.235 15.124 -9.485 1.00 96.44 77 ARG A O 1
ATOM 609 N N . PHE A 1 78 ? -4.086 15.331 -7.248 1.00 97.44 78 PHE A N 1
ATOM 610 C CA . PHE A 1 78 ? -4.254 13.906 -6.984 1.00 97.44 78 PHE A CA 1
ATOM 611 C C . PHE A 1 78 ? -5.643 13.421 -7.416 1.00 97.44 78 PHE A C 1
ATOM 613 O O . PHE A 1 78 ? -5.742 12.402 -8.097 1.00 97.44 78 PHE A O 1
ATOM 620 N N . VAL A 1 79 ? -6.700 14.167 -7.082 1.00 97.94 79 VAL A N 1
ATOM 621 C CA . VAL A 1 79 ? -8.082 13.864 -7.481 1.00 97.94 79 VAL A CA 1
ATOM 622 C C . VAL A 1 79 ? -8.212 13.857 -9.008 1.00 97.94 79 VAL A C 1
ATOM 624 O O . VAL A 1 79 ? -8.676 12.864 -9.570 1.00 97.94 79 VAL A O 1
ATOM 627 N N . ASP A 1 80 ? -7.703 14.884 -9.696 1.00 97.25 80 ASP A N 1
ATOM 628 C CA . ASP A 1 80 ? -7.673 14.941 -11.165 1.00 97.25 80 ASP A CA 1
ATOM 629 C C . ASP A 1 80 ? -6.968 13.714 -11.771 1.00 97.25 80 ASP A C 1
ATOM 631 O O . ASP A 1 80 ? -7.457 13.099 -12.723 1.00 97.25 80 ASP A O 1
ATOM 635 N N . ARG A 1 81 ? -5.821 13.317 -11.201 1.00 95.50 81 ARG A N 1
ATOM 636 C CA . ARG A 1 81 ? -5.060 12.137 -11.643 1.00 95.50 81 ARG A CA 1
ATOM 637 C C . ARG A 1 81 ? -5.785 10.832 -11.364 1.00 95.50 81 ARG A C 1
ATOM 639 O O . ARG A 1 81 ? -5.673 9.905 -12.168 1.00 95.50 81 ARG A O 1
ATOM 646 N N . PHE A 1 82 ? -6.517 10.750 -10.260 1.00 96.94 82 PHE A N 1
ATOM 647 C CA . PHE A 1 82 ? -7.354 9.600 -9.962 1.00 96.94 82 PHE A CA 1
ATOM 648 C C . PHE A 1 82 ? -8.432 9.449 -11.037 1.00 96.94 82 PHE A C 1
ATOM 650 O O . PHE A 1 82 ? -8.566 8.370 -11.607 1.00 96.94 82 PHE A O 1
ATOM 657 N N . PHE A 1 83 ? -9.142 10.526 -11.384 1.00 97.00 83 PHE A N 1
ATOM 658 C CA . PHE A 1 83 ? -10.149 10.498 -12.449 1.00 97.00 83 PHE A CA 1
ATOM 659 C C . PHE A 1 83 ? -9.559 10.227 -13.841 1.00 97.00 83 PHE A C 1
ATOM 661 O O . PHE A 1 83 ? -10.227 9.615 -14.668 1.00 97.00 83 PHE A O 1
ATOM 668 N N . GLU A 1 84 ? -8.320 10.646 -14.108 1.00 94.44 84 GLU A N 1
ATOM 669 C CA . GLU A 1 84 ? -7.630 10.361 -15.375 1.00 94.44 84 GLU A CA 1
ATOM 670 C C . GLU A 1 84 ? -7.271 8.875 -15.537 1.00 94.44 84 GLU A C 1
ATOM 672 O O . GLU A 1 84 ? -7.321 8.340 -16.647 1.00 94.44 84 GLU A O 1
ATOM 677 N N . HIS A 1 85 ? -6.850 8.220 -14.453 1.00 93.44 85 HIS A N 1
ATOM 678 C CA . HIS A 1 85 ? -6.271 6.874 -14.504 1.00 93.44 85 HIS A CA 1
ATOM 679 C C . HIS A 1 85 ? -7.170 5.768 -13.951 1.00 93.44 85 HIS A C 1
ATOM 681 O O . HIS A 1 85 ? -6.889 4.599 -14.214 1.00 93.44 85 HIS A O 1
ATOM 687 N N . GLU A 1 86 ? -8.209 6.139 -13.206 1.00 95.31 86 GLU A N 1
ATOM 688 C CA . GLU A 1 86 ? -9.214 5.259 -12.606 1.00 95.31 86 GLU A CA 1
ATOM 689 C C . GLU A 1 86 ? -8.602 4.065 -11.840 1.00 95.31 86 GLU A C 1
ATOM 691 O O . GLU A 1 86 ? -8.946 2.910 -12.112 1.00 95.31 86 GLU A O 1
ATOM 696 N N . PRO A 1 87 ? -7.648 4.294 -10.911 1.00 96.06 87 PRO A N 1
ATOM 697 C CA . PRO A 1 87 ? -7.035 3.203 -10.173 1.00 96.06 87 PRO A CA 1
ATOM 698 C C . PRO A 1 87 ? -8.015 2.563 -9.188 1.00 96.06 87 PRO A C 1
ATOM 700 O O . PRO A 1 87 ? -8.983 3.179 -8.751 1.00 96.06 87 PRO A O 1
ATOM 703 N N . TRP A 1 88 ? -7.730 1.322 -8.789 1.00 96.44 88 TRP A N 1
ATOM 704 C CA . TRP A 1 88 ? -8.493 0.663 -7.728 1.00 96.44 88 TRP A CA 1
ATOM 705 C C . TRP A 1 88 ? -8.088 1.173 -6.337 1.00 96.44 88 TRP A C 1
ATOM 707 O O . TRP A 1 88 ? -8.946 1.362 -5.480 1.00 96.44 88 TRP A O 1
ATOM 717 N N . VAL A 1 89 ? -6.794 1.441 -6.136 1.00 98.31 89 VAL A N 1
ATOM 718 C CA . VAL A 1 89 ? -6.225 1.920 -4.868 1.00 98.31 89 VAL A CA 1
ATOM 719 C C . VAL A 1 89 ? -5.612 3.310 -5.055 1.00 98.31 89 VAL A C 1
ATOM 721 O O . VAL A 1 89 ? -4.835 3.529 -5.989 1.00 98.31 89 VAL A O 1
ATOM 724 N N . GLY A 1 90 ? -5.911 4.249 -4.158 1.00 98.12 90 GLY A N 1
ATOM 725 C CA . GLY A 1 90 ? -5.366 5.609 -4.179 1.00 98.12 90 GLY A CA 1
ATOM 726 C C . GLY A 1 90 ? -4.792 6.040 -2.831 1.00 98.12 90 GLY A C 1
ATOM 727 O O . GLY A 1 90 ? -5.521 6.097 -1.846 1.00 98.12 90 GLY A O 1
ATOM 728 N N . VAL A 1 91 ? -3.511 6.411 -2.782 1.00 98.19 91 VAL A N 1
ATOM 729 C CA . VAL A 1 91 ? -2.894 7.036 -1.599 1.00 98.19 91 VAL A CA 1
ATOM 730 C C . VAL A 1 91 ? -3.041 8.547 -1.709 1.00 98.19 91 VAL A C 1
ATOM 732 O O . VAL A 1 91 ? -2.293 9.183 -2.442 1.00 98.19 91 VAL A O 1
ATOM 735 N N . ILE A 1 92 ? -4.006 9.117 -0.986 1.00 97.25 92 ILE A N 1
ATOM 736 C CA . ILE A 1 92 ? -4.353 10.546 -1.062 1.00 97.25 92 ILE A CA 1
ATOM 737 C C . ILE A 1 92 ? -3.189 11.414 -0.580 1.00 97.25 92 ILE A C 1
ATOM 739 O O . ILE A 1 92 ? -2.853 12.422 -1.206 1.00 97.25 92 ILE A O 1
ATOM 743 N N . GLY A 1 93 ? -2.547 11.007 0.516 1.00 96.12 93 GLY A N 1
ATOM 744 C CA . GLY A 1 93 ? -1.317 11.632 0.979 1.00 96.12 93 GLY A CA 1
ATOM 745 C C . GLY A 1 93 ? -1.110 11.644 2.485 1.00 96.12 93 GLY A C 1
ATOM 746 O O . GLY A 1 93 ? -1.883 11.081 3.262 1.00 96.12 93 GLY A O 1
ATOM 747 N N . ASP A 1 94 ? -0.010 12.295 2.857 1.00 97.00 94 ASP A N 1
ATOM 748 C CA . ASP A 1 94 ? 0.477 12.458 4.222 1.00 97.00 94 ASP A CA 1
ATOM 749 C C . ASP A 1 94 ? -0.256 13.588 4.957 1.00 97.00 94 ASP A C 1
ATOM 751 O O . ASP A 1 94 ? -0.247 14.732 4.505 1.00 97.00 94 ASP A O 1
ATOM 755 N N . VAL A 1 95 ? -0.807 13.283 6.135 1.00 97.81 95 VAL A N 1
ATOM 756 C CA . VAL A 1 95 ? -1.534 14.236 6.987 1.00 97.81 95 VAL A CA 1
ATOM 757 C C . VAL A 1 95 ? -0.832 14.380 8.332 1.00 97.81 95 VAL A C 1
ATOM 759 O O . VAL A 1 95 ? -0.702 13.416 9.094 1.00 97.81 95 VAL A O 1
ATOM 762 N N . TYR A 1 96 ? -0.368 15.593 8.629 1.00 96.75 96 TYR A N 1
ATOM 763 C CA . TYR A 1 96 ? 0.433 15.885 9.822 1.00 96.75 96 TYR A CA 1
ATOM 764 C C . TYR A 1 96 ? -0.411 16.356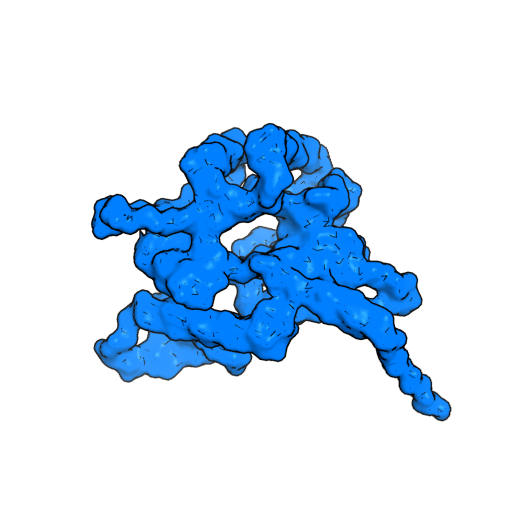 10.994 1.00 96.75 96 TYR A C 1
ATOM 766 O O . TYR A 1 96 ? -0.240 15.858 12.113 1.00 96.75 96 TYR A O 1
ATOM 774 N N . GLU A 1 97 ? -1.337 17.267 10.722 1.00 97.25 97 GLU A N 1
ATOM 775 C CA . GLU A 1 97 ? -2.166 17.907 11.727 1.00 97.25 97 GLU A CA 1
ATOM 776 C C . GLU A 1 97 ? -3.623 17.480 11.583 1.00 97.25 97 GLU A C 1
ATOM 778 O O . GLU A 1 97 ? -4.111 17.165 10.500 1.00 97.25 97 GLU A O 1
ATOM 783 N N . ARG A 1 98 ? -4.332 17.459 12.713 1.00 97.81 98 ARG A N 1
ATOM 784 C CA . ARG A 1 98 ? -5.741 17.050 12.758 1.00 97.81 98 ARG A CA 1
ATOM 785 C C . ARG A 1 98 ? -6.635 17.951 11.901 1.00 97.81 98 ARG A C 1
ATOM 787 O O . ARG A 1 98 ? -7.608 17.459 11.344 1.00 97.81 98 ARG A O 1
ATOM 794 N N . ASP A 1 99 ? -6.302 19.235 11.810 1.00 97.88 99 ASP A N 1
ATOM 795 C CA . ASP A 1 99 ? -7.100 20.233 11.093 1.00 97.88 99 ASP A CA 1
ATOM 796 C C . ASP A 1 99 ? -7.108 19.995 9.572 1.00 97.88 99 ASP A C 1
ATOM 798 O O . ASP A 1 99 ? -8.055 20.394 8.904 1.00 97.88 99 ASP A O 1
ATOM 802 N N . ASP A 1 100 ? -6.112 19.279 9.037 1.00 97.88 100 ASP A N 1
ATOM 803 C CA . ASP A 1 100 ? -6.009 18.960 7.606 1.00 97.88 100 ASP A CA 1
ATOM 804 C C . ASP A 1 100 ? -6.789 17.683 7.220 1.00 97.88 100 ASP A C 1
ATOM 806 O O . ASP A 1 100 ? -6.864 17.322 6.042 1.00 97.88 100 ASP A O 1
ATOM 810 N N . VAL A 1 101 ? -7.351 16.953 8.195 1.00 98.56 101 VAL A N 1
ATOM 811 C CA . VAL A 1 101 ? -8.035 15.668 7.958 1.00 98.56 101 VAL A CA 1
ATOM 812 C C . VAL A 1 101 ? -9.290 15.846 7.117 1.00 98.56 101 VAL A C 1
ATOM 814 O O . VAL A 1 101 ? -9.519 15.052 6.204 1.00 98.56 101 VAL A O 1
ATOM 817 N N . ASP A 1 102 ? -10.082 16.880 7.396 1.00 98.56 102 ASP A N 1
ATOM 818 C CA . ASP A 1 102 ? -11.365 17.095 6.726 1.00 98.56 102 ASP A CA 1
ATOM 819 C C . ASP A 1 102 ? -11.184 17.296 5.213 1.00 98.56 102 ASP A C 1
ATOM 821 O O . ASP A 1 102 ? -11.962 16.746 4.434 1.00 98.56 102 ASP A O 1
ATOM 825 N N . ASP A 1 103 ? -10.115 17.976 4.787 1.00 98.50 103 ASP A N 1
ATOM 826 C CA . ASP A 1 103 ? -9.796 18.181 3.369 1.00 98.50 103 ASP A CA 1
ATOM 827 C C . ASP A 1 103 ? -9.424 16.862 2.668 1.00 98.50 103 ASP A C 1
ATOM 829 O O . ASP A 1 103 ? -9.886 16.578 1.561 1.00 98.50 103 ASP A O 1
ATOM 833 N N . HIS A 1 104 ? -8.638 16.004 3.327 1.00 98.62 104 HIS A N 1
ATOM 834 C CA . HIS A 1 104 ? -8.253 14.697 2.779 1.00 98.62 104 HIS A CA 1
ATOM 835 C C . HIS A 1 104 ? -9.440 13.731 2.729 1.00 98.62 104 HIS A C 1
ATOM 837 O O . HIS A 1 104 ? -9.598 12.978 1.766 1.00 98.62 104 HIS A O 1
ATOM 843 N N . VAL A 1 105 ? -10.304 13.767 3.748 1.00 98.81 105 VAL A N 1
ATOM 844 C CA . VAL A 1 105 ? -11.553 13.001 3.762 1.00 98.81 105 VAL A CA 1
ATOM 845 C C . VAL A 1 105 ? -12.487 13.504 2.664 1.00 98.81 105 VAL A C 1
ATOM 847 O O . VAL A 1 105 ? -13.058 12.683 1.953 1.00 98.81 105 VAL A O 1
ATOM 850 N N . ALA A 1 106 ? -12.620 14.819 2.472 1.00 98.69 106 ALA A N 1
ATOM 851 C CA . ALA A 1 106 ? -13.435 15.384 1.399 1.00 98.69 106 ALA A CA 1
ATOM 852 C C . ALA A 1 106 ? -12.957 14.914 0.015 1.00 98.69 106 ALA A C 1
ATOM 854 O O . ALA A 1 106 ? -13.779 14.430 -0.765 1.00 98.69 106 ALA A O 1
ATOM 855 N N . ALA A 1 107 ? -11.644 14.941 -0.242 1.00 98.56 107 ALA A N 1
ATOM 856 C CA . ALA A 1 107 ? -11.055 14.404 -1.471 1.00 98.56 107 ALA A CA 1
ATOM 857 C C . ALA A 1 107 ? -11.346 12.898 -1.649 1.00 98.56 107 ALA A C 1
ATOM 859 O O . ALA A 1 107 ? -11.721 12.458 -2.738 1.00 98.56 107 ALA A O 1
ATOM 860 N N . ALA A 1 108 ? -11.252 12.105 -0.573 1.00 98.56 108 ALA A N 1
ATOM 861 C CA . ALA A 1 108 ? -11.616 10.687 -0.602 1.00 98.56 108 ALA A CA 1
ATOM 862 C C . ALA A 1 108 ? -13.088 10.485 -0.990 1.00 98.56 108 ALA A C 1
ATOM 864 O O . ALA A 1 108 ? -13.408 9.648 -1.836 1.00 98.56 108 ALA A O 1
ATOM 865 N N . ARG A 1 109 ? -13.993 11.268 -0.388 1.00 98.44 109 ARG A N 1
ATOM 866 C CA . ARG A 1 109 ? -15.436 11.165 -0.640 1.00 98.44 109 ARG A CA 1
ATOM 867 C C . ARG A 1 109 ? -15.823 11.627 -2.037 1.00 98.44 109 ARG A C 1
ATOM 869 O O . ARG A 1 109 ? -16.739 11.048 -2.615 1.00 98.44 109 ARG A O 1
ATOM 876 N N . GLU A 1 110 ? -15.138 12.622 -2.586 1.00 98.50 110 GLU A N 1
ATOM 877 C CA . GLU A 1 110 ? -15.334 13.048 -3.972 1.00 98.50 110 GLU A CA 1
ATOM 878 C C . GLU A 1 110 ? -15.042 11.904 -4.950 1.00 98.50 110 GLU A C 1
ATOM 880 O O . GLU A 1 110 ? -15.875 11.587 -5.804 1.00 98.50 110 GLU A O 1
ATOM 885 N N . ILE A 1 111 ? -13.906 11.224 -4.768 1.00 98.31 111 ILE A N 1
ATOM 886 C CA . ILE A 1 111 ? -13.547 10.052 -5.571 1.00 98.31 111 ILE A CA 1
ATOM 887 C C . ILE A 1 111 ? -14.586 8.939 -5.380 1.00 98.31 111 ILE A C 1
ATOM 889 O O . ILE A 1 111 ? -15.119 8.419 -6.363 1.00 98.31 111 ILE A O 1
ATOM 893 N N . GLN A 1 112 ? -14.936 8.612 -4.133 1.00 98.12 112 GLN A N 1
ATOM 894 C CA . GLN A 1 112 ? -15.893 7.544 -3.816 1.00 98.12 112 GLN A CA 1
ATOM 895 C C . GLN A 1 112 ? -17.310 7.808 -4.338 1.00 98.12 112 GLN A C 1
ATOM 897 O O . GLN A 1 112 ? -18.044 6.859 -4.613 1.00 98.12 112 GLN A O 1
ATOM 902 N N . ALA A 1 113 ? -17.707 9.070 -4.523 1.00 98.00 113 ALA A N 1
ATOM 903 C CA . ALA A 1 113 ? -18.996 9.403 -5.126 1.00 98.00 113 ALA A CA 1
ATOM 904 C C . ALA A 1 113 ? -19.115 8.892 -6.575 1.00 98.00 113 ALA A C 1
ATOM 906 O O . ALA A 1 113 ? -20.222 8.596 -7.029 1.00 98.00 113 ALA A O 1
ATOM 907 N N . SER A 1 114 ? -17.987 8.769 -7.282 1.00 97.75 114 SER A N 1
ATOM 908 C CA . SER A 1 114 ? -17.921 8.229 -8.646 1.00 97.75 114 SER A CA 1
ATOM 909 C C . SER A 1 114 ? -17.425 6.779 -8.688 1.00 97.75 114 SER A C 1
ATOM 911 O O . SER A 1 114 ? -17.892 5.996 -9.514 1.00 97.75 114 SER A O 1
ATOM 913 N N . TYR A 1 115 ? -16.521 6.412 -7.777 1.00 97.25 115 TYR A N 1
ATOM 914 C CA . TYR A 1 115 ? -15.894 5.095 -7.672 1.00 97.25 115 TYR A CA 1
ATOM 915 C C . TYR A 1 115 ? -16.085 4.525 -6.257 1.00 97.25 115 TYR A C 1
ATOM 917 O O . TYR A 1 115 ? -15.150 4.534 -5.458 1.00 97.25 115 TYR A O 1
ATOM 925 N N . PRO A 1 116 ? -17.284 4.023 -5.914 1.00 96.31 116 PRO A N 1
ATOM 926 C CA . PRO A 1 116 ? -17.592 3.578 -4.550 1.00 96.31 116 PRO A CA 1
ATOM 927 C C . PRO A 1 116 ? -16.752 2.379 -4.089 1.00 96.31 116 PRO A C 1
ATOM 929 O O . PRO A 1 116 ? -16.584 2.182 -2.893 1.00 96.31 116 PRO A O 1
ATOM 932 N N . GLU A 1 117 ? -16.213 1.606 -5.033 1.00 94.81 117 GLU A N 1
ATOM 933 C CA . GLU A 1 117 ? -15.357 0.438 -4.778 1.00 94.81 117 GLU A CA 1
ATOM 934 C C . GLU A 1 117 ? -13.859 0.791 -4.695 1.00 94.81 117 GLU A C 1
ATOM 936 O O . GLU A 1 117 ? -13.022 -0.103 -4.562 1.00 94.81 117 GLU A O 1
ATOM 941 N N . ALA A 1 118 ? -13.497 2.071 -4.843 1.00 96.75 118 ALA A N 1
ATOM 942 C CA . ALA A 1 118 ? -12.112 2.502 -4.718 1.00 96.75 118 ALA A CA 1
ATOM 943 C C . ALA A 1 118 ? -11.648 2.423 -3.258 1.00 96.75 118 ALA A C 1
ATOM 945 O O . ALA A 1 118 ? -12.332 2.893 -2.343 1.00 96.75 118 ALA A O 1
ATOM 946 N N . GLU A 1 119 ? -10.444 1.895 -3.054 1.00 97.94 119 GLU A N 1
ATOM 947 C CA . GLU A 1 119 ? -9.777 1.890 -1.757 1.00 97.94 119 GLU A CA 1
ATOM 948 C C . GLU A 1 119 ? -8.897 3.137 -1.628 1.00 97.94 119 GLU A C 1
ATOM 950 O O . GLU A 1 119 ? -7.905 3.302 -2.342 1.00 97.94 119 GLU A O 1
ATOM 955 N N . LEU A 1 120 ? -9.278 4.046 -0.728 1.00 98.50 120 LEU A N 1
ATOM 956 C CA . LEU A 1 120 ? -8.570 5.304 -0.511 1.00 98.50 120 LEU A CA 1
ATOM 957 C C . LEU A 1 120 ? -7.804 5.255 0.805 1.00 98.50 120 LEU A C 1
ATOM 959 O O . LEU A 1 120 ? -8.357 4.909 1.850 1.00 98.50 120 LEU A O 1
ATOM 963 N N . ILE A 1 121 ? -6.533 5.641 0.737 1.00 98.75 121 ILE A N 1
ATOM 964 C CA . ILE A 1 121 ? -5.585 5.579 1.842 1.00 98.75 121 ILE A CA 1
ATOM 965 C C . ILE A 1 121 ? -5.205 7.001 2.254 1.00 98.75 121 ILE A C 1
ATOM 967 O O . ILE A 1 121 ? -4.673 7.772 1.450 1.00 98.75 121 ILE A O 1
ATOM 971 N N . ILE A 1 122 ? -5.423 7.329 3.527 1.00 98.75 122 ILE A N 1
ATOM 972 C CA . ILE A 1 122 ? -4.897 8.544 4.166 1.00 98.75 122 ILE A CA 1
ATOM 973 C C . ILE A 1 122 ? -3.725 8.144 5.062 1.00 98.75 122 ILE A C 1
ATOM 975 O O . ILE A 1 122 ? -3.821 7.186 5.830 1.00 98.75 122 ILE A O 1
ATOM 979 N N . VAL A 1 123 ? -2.603 8.860 4.976 1.00 98.31 123 VAL A N 1
ATOM 980 C CA . VAL A 1 123 ? -1.358 8.490 5.661 1.00 98.31 123 VAL A CA 1
ATOM 981 C C . VAL A 1 123 ? -1.137 9.388 6.883 1.00 98.31 123 VAL A C 1
ATOM 983 O O . VAL A 1 123 ? -0.604 10.491 6.755 1.00 98.31 123 VAL A O 1
ATOM 986 N N . PRO A 1 124 ? -1.522 8.958 8.097 1.00 98.25 124 PRO A N 1
ATOM 987 C CA . PRO A 1 124 ? -1.325 9.768 9.293 1.00 98.25 124 PRO A CA 1
ATOM 988 C C . PRO A 1 124 ? 0.163 9.933 9.635 1.00 98.25 124 PRO A C 1
ATOM 990 O O . PRO A 1 124 ? 0.956 8.998 9.498 1.00 98.25 124 PRO A O 1
ATOM 993 N N . LYS A 1 125 ? 0.531 11.109 10.159 1.00 97.38 125 LYS A N 1
ATOM 994 C CA . LYS A 1 125 ? 1.866 11.420 10.720 1.00 97.38 125 LYS A CA 1
ATOM 995 C C . LYS A 1 125 ? 1.819 11.871 12.184 1.00 97.38 125 LYS A C 1
ATOM 997 O O . LYS A 1 125 ? 2.818 12.353 12.735 1.00 97.38 125 LYS A O 1
ATOM 1002 N N . SER A 1 126 ? 0.661 11.724 12.820 1.00 97.56 126 SER A N 1
ATOM 1003 C CA . SER A 1 126 ? 0.443 11.944 14.247 1.00 97.56 126 SER A CA 1
ATOM 1004 C C . SER A 1 126 ? -0.727 11.091 14.744 1.00 97.56 126 SER A C 1
ATOM 1006 O O . SER A 1 126 ? -1.596 10.679 13.973 1.00 97.56 126 SER A O 1
ATOM 1008 N N . ARG A 1 127 ? -0.762 10.812 16.051 1.00 97.69 127 ARG A N 1
ATOM 1009 C CA . ARG A 1 127 ? -1.845 10.028 16.657 1.00 97.69 127 ARG A CA 1
ATOM 1010 C C . ARG A 1 127 ? -3.197 10.746 16.584 1.00 97.69 127 ARG A C 1
ATOM 1012 O O . ARG A 1 127 ? -4.215 10.110 16.356 1.00 97.69 127 ARG A O 1
ATOM 1019 N N . SER A 1 128 ? -3.209 12.073 16.706 1.00 97.94 128 SER A N 1
ATOM 1020 C CA . SER A 1 128 ? -4.433 12.874 16.579 1.00 97.94 128 SER A CA 1
ATOM 1021 C C . SER A 1 128 ? -5.080 12.768 15.197 1.00 97.94 128 SER A C 1
ATOM 1023 O O . SER A 1 128 ? -6.293 12.935 15.105 1.00 97.94 128 SER A O 1
ATOM 1025 N N . VAL A 1 129 ? -4.294 12.491 14.151 1.00 98.62 129 VAL A N 1
ATOM 1026 C CA .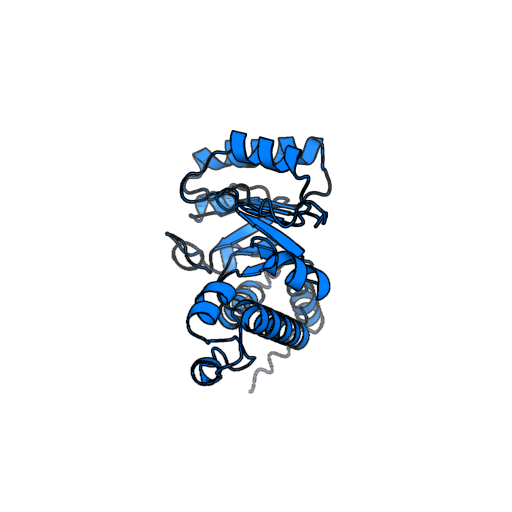 VAL A 1 129 ? -4.791 12.226 12.796 1.00 98.62 129 VAL A CA 1
ATOM 1027 C C . VAL A 1 12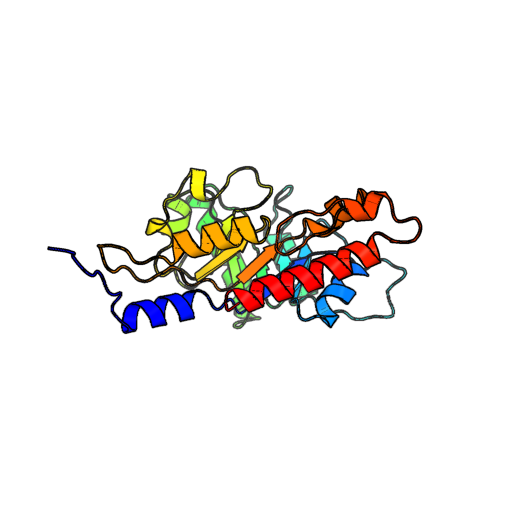9 ? -5.361 10.811 12.689 1.00 98.62 129 VAL A C 1
ATOM 1029 O O . VAL A 1 129 ? -6.446 10.661 12.136 1.00 98.62 129 VAL A O 1
ATOM 1032 N N . ILE A 1 130 ? -4.707 9.792 13.273 1.00 98.50 130 ILE A N 1
ATOM 1033 C CA . ILE A 1 130 ? -5.264 8.422 13.354 1.00 98.50 130 ILE A CA 1
ATOM 1034 C C . ILE A 1 130 ? -6.682 8.462 13.942 1.00 98.50 130 ILE A C 1
ATOM 1036 O O . ILE A 1 130 ? -7.610 7.910 13.352 1.00 98.50 130 ILE A O 1
ATOM 1040 N N . ASP A 1 131 ? -6.846 9.164 15.066 1.00 97.75 131 ASP A N 1
ATOM 1041 C CA . ASP A 1 131 ? -8.117 9.273 15.794 1.00 97.75 131 ASP A CA 1
ATOM 1042 C C . ASP A 1 131 ? -9.194 10.077 15.038 1.00 97.75 131 ASP A C 1
ATOM 1044 O O . ASP A 1 131 ? -10.374 10.006 15.382 1.00 97.75 131 ASP A O 1
ATOM 1048 N N . ALA A 1 132 ? -8.801 10.909 14.070 1.00 98.44 132 ALA A N 1
ATOM 1049 C CA . ALA A 1 132 ? -9.702 11.816 13.360 1.00 98.44 132 ALA A CA 1
ATOM 1050 C C . ALA A 1 132 ? -10.167 11.273 12.002 1.00 98.44 132 ALA A C 1
ATOM 1052 O O . ALA A 1 132 ? -11.263 11.618 11.563 1.00 98.44 132 ALA A O 1
ATOM 1053 N N . VAL A 1 133 ? -9.365 10.432 11.342 1.00 98.69 133 VAL A N 1
ATOM 1054 C CA . VAL A 1 133 ? -9.753 9.799 10.073 1.00 98.69 133 VAL A CA 1
ATOM 1055 C C . VAL A 1 133 ? -10.869 8.774 10.331 1.00 98.69 133 VAL A C 1
ATOM 1057 O O . VAL A 1 133 ? -10.668 7.898 11.176 1.00 98.69 133 VAL A O 1
ATOM 1060 N N . PRO A 1 134 ? -12.001 8.826 9.597 1.00 98.31 134 PRO A N 1
ATOM 1061 C CA . PRO A 1 134 ? -13.092 7.856 9.709 1.00 98.31 134 PRO A CA 1
ATOM 1062 C C . PRO A 1 134 ? -12.639 6.393 9.596 1.00 98.31 134 PRO A C 1
ATOM 1064 O O . PRO A 1 134 ? -11.728 6.072 8.832 1.00 98.31 134 PRO A O 1
ATOM 1067 N N . ASP A 1 135 ? -13.291 5.496 10.338 1.00 97.00 135 ASP A N 1
ATOM 1068 C CA . ASP A 1 135 ? -12.906 4.077 10.415 1.00 97.00 135 ASP A CA 1
ATOM 1069 C C . ASP A 1 135 ? -13.063 3.319 9.088 1.00 97.00 135 ASP A C 1
ATOM 1071 O O . ASP A 1 135 ? -12.387 2.315 8.877 1.00 97.00 135 ASP A O 1
ATOM 1075 N N . ASP A 1 136 ? -13.921 3.807 8.188 1.00 96.75 136 ASP A N 1
ATOM 1076 C CA . ASP A 1 136 ? -14.160 3.229 6.862 1.00 96.75 136 ASP A CA 1
ATOM 1077 C C . ASP A 1 136 ? -13.140 3.674 5.798 1.00 96.75 136 ASP A C 1
ATOM 1079 O O . ASP A 1 136 ? -13.219 3.236 4.653 1.00 96.75 136 ASP A O 1
ATOM 1083 N N . ILE A 1 137 ? -12.187 4.540 6.157 1.00 98.38 137 ILE A N 1
ATOM 1084 C CA . ILE A 1 137 ? -11.060 4.923 5.301 1.00 98.38 137 ILE A CA 1
ATOM 1085 C C . ILE A 1 137 ? -9.805 4.183 5.770 1.00 98.38 137 ILE A C 1
ATOM 1087 O O . ILE A 1 137 ? -9.489 4.143 6.964 1.00 98.38 137 ILE A O 1
ATOM 1091 N N . VAL A 1 138 ? -9.065 3.624 4.811 1.00 98.75 138 VAL A N 1
ATOM 1092 C CA . VAL A 1 138 ? -7.830 2.883 5.076 1.00 98.75 138 VAL A CA 1
ATOM 1093 C C . VAL A 1 138 ? -6.739 3.834 5.561 1.00 98.75 138 VAL A C 1
ATOM 1095 O O . VAL A 1 138 ? -6.525 4.916 5.006 1.00 98.75 138 VAL A O 1
ATOM 1098 N N . LEU A 1 139 ? -6.003 3.416 6.591 1.00 98.81 139 LEU A N 1
ATOM 1099 C CA . LEU A 1 139 ? -4.845 4.151 7.085 1.00 98.81 139 LEU A CA 1
ATOM 1100 C C . LEU A 1 139 ? -3.542 3.639 6.470 1.00 98.81 139 LEU A C 1
ATOM 1102 O O . LEU A 1 139 ? -3.248 2.443 6.469 1.00 98.81 139 LEU A O 1
ATOM 1106 N N . GLY A 1 140 ? -2.703 4.567 6.023 1.00 98.38 140 GLY A N 1
ATOM 1107 C CA . GLY A 1 140 ? -1.355 4.273 5.556 1.00 98.38 140 GLY A CA 1
ATOM 1108 C C . GLY A 1 140 ? -0.364 4.138 6.713 1.00 98.38 140 GLY A C 1
ATOM 1109 O O . GLY A 1 140 ? 0.009 5.125 7.348 1.00 98.38 140 GLY A O 1
ATOM 1110 N N . TYR A 1 141 ? 0.145 2.934 6.961 1.00 98.38 141 TYR A N 1
ATOM 1111 C CA . TYR A 1 141 ? 1.224 2.713 7.923 1.00 98.38 141 TYR A CA 1
ATOM 1112 C C . TYR A 1 141 ? 2.585 2.945 7.259 1.00 98.38 141 TYR A C 1
ATOM 1114 O O . TYR A 1 141 ? 3.141 2.075 6.583 1.00 98.38 141 TYR A O 1
ATOM 1122 N N . SER A 1 142 ? 3.152 4.133 7.469 1.00 96.69 142 SER A N 1
ATOM 1123 C CA . SER A 1 142 ? 4.467 4.508 6.937 1.00 96.69 142 SER A CA 1
ATOM 1124 C C . SER A 1 142 ? 5.599 3.626 7.498 1.00 96.69 142 SER A C 1
ATOM 1126 O O . SER A 1 142 ? 5.979 3.749 8.669 1.00 96.69 142 SER A O 1
ATOM 1128 N N . ARG A 1 143 ? 6.191 2.769 6.650 1.00 94.44 143 ARG A N 1
ATOM 1129 C CA . ARG A 1 143 ? 7.320 1.873 6.996 1.00 94.44 143 ARG A CA 1
ATOM 1130 C C . ARG A 1 143 ? 8.563 2.064 6.109 1.00 94.44 143 ARG A C 1
ATOM 1132 O O . ARG A 1 143 ? 9.630 1.521 6.423 1.00 94.44 143 ARG A O 1
ATOM 1139 N N . GLY A 1 144 ? 8.433 2.818 5.017 1.00 84.88 144 GLY A N 1
ATOM 1140 C CA . GLY A 1 144 ? 9.459 3.038 3.998 1.00 84.88 144 GLY A CA 1
ATOM 1141 C C . GLY A 1 144 ? 10.355 4.265 4.183 1.00 84.88 144 GLY A C 1
ATOM 1142 O O . GLY A 1 144 ? 10.738 4.629 5.287 1.00 84.88 144 GLY A O 1
ATOM 1143 N N . TYR A 1 145 ? 10.768 4.855 3.059 1.00 79.81 145 TYR A N 1
ATOM 1144 C CA . TYR A 1 145 ? 11.565 6.081 3.034 1.00 79.81 145 TYR A CA 1
ATOM 1145 C C . TYR A 1 145 ? 10.628 7.289 3.071 1.00 79.81 145 TYR A C 1
ATOM 1147 O O . TYR A 1 145 ? 10.071 7.666 2.042 1.00 79.81 145 TYR A O 1
ATOM 1155 N N . VAL A 1 146 ? 10.466 7.857 4.259 1.00 79.81 146 VAL A N 1
ATOM 1156 C CA . VAL A 1 146 ? 9.592 8.993 4.570 1.00 79.81 146 VAL A CA 1
ATOM 1157 C C . VAL A 1 146 ? 10.293 9.898 5.586 1.00 79.81 146 VAL A C 1
ATOM 1159 O O . VAL A 1 146 ? 11.356 9.546 6.103 1.00 79.81 146 VAL A O 1
ATOM 1162 N N . ASP A 1 147 ? 9.715 11.061 5.854 1.00 84.06 147 ASP A N 1
ATOM 1163 C CA . ASP A 1 147 ? 10.186 12.013 6.860 1.00 84.06 147 ASP A CA 1
ATOM 1164 C C . ASP A 1 147 ? 9.828 11.594 8.303 1.00 84.06 147 ASP A C 1
ATOM 1166 O O . ASP A 1 147 ? 10.599 11.871 9.221 1.00 84.06 147 ASP A O 1
ATOM 1170 N N . ARG A 1 148 ? 8.701 10.891 8.488 1.00 91.94 148 ARG A N 1
ATOM 1171 C CA . ARG A 1 148 ? 8.247 10.343 9.773 1.00 91.94 148 ARG A CA 1
ATOM 1172 C C . ARG A 1 148 ? 7.605 8.962 9.613 1.00 91.94 148 ARG A C 1
ATOM 1174 O O . ARG A 1 148 ? 6.693 8.772 8.805 1.00 91.94 148 ARG A O 1
ATOM 1181 N N . LEU A 1 149 ? 8.080 7.993 10.393 1.00 94.94 149 LEU A N 1
ATOM 1182 C CA . LEU A 1 149 ? 7.608 6.606 10.411 1.00 94.94 149 LEU A CA 1
ATOM 1183 C C . LEU A 1 149 ? 6.470 6.425 11.421 1.00 94.94 149 LEU A C 1
ATOM 1185 O O . LEU A 1 149 ? 6.446 7.061 12.470 1.00 94.94 149 LEU A O 1
ATOM 1189 N N . ALA A 1 150 ? 5.552 5.496 11.140 1.00 97.19 150 ALA A N 1
ATOM 1190 C CA . ALA A 1 150 ? 4.373 5.267 11.981 1.00 97.19 150 ALA A CA 1
ATOM 1191 C C . ALA A 1 150 ? 4.725 4.950 13.450 1.00 97.19 150 ALA A C 1
ATOM 1193 O O . ALA A 1 150 ? 4.144 5.515 14.374 1.00 97.19 150 ALA A O 1
ATOM 1194 N N . HIS A 1 151 ? 5.746 4.118 13.672 1.00 95.00 151 HIS A N 1
ATOM 1195 C CA . HIS A 1 151 ? 6.203 3.729 15.013 1.00 95.00 151 HIS A CA 1
ATOM 1196 C C . HIS A 1 151 ? 6.919 4.846 15.795 1.00 95.00 151 HIS A C 1
ATOM 1198 O O . HIS A 1 151 ? 7.296 4.633 16.942 1.00 95.00 151 HIS A O 1
ATOM 1204 N N . GLU A 1 152 ? 7.164 6.011 15.188 1.00 96.00 152 GLU A N 1
ATOM 1205 C CA . GLU A 1 152 ? 7.793 7.147 15.876 1.00 96.00 152 GLU A CA 1
ATOM 1206 C C . GLU A 1 152 ? 6.773 8.011 16.628 1.00 96.00 152 GLU A C 1
ATOM 1208 O O . GLU A 1 152 ? 7.155 8.761 17.524 1.00 96.00 152 GLU A O 1
ATOM 1213 N N . PHE A 1 153 ? 5.484 7.921 16.281 1.00 96.75 153 PHE A N 1
ATOM 1214 C CA . PHE A 1 153 ? 4.425 8.745 16.878 1.00 96.75 153 PHE A CA 1
ATOM 1215 C C . PHE A 1 153 ? 3.211 7.952 17.379 1.00 96.75 153 PHE A C 1
ATOM 1217 O O . PHE A 1 153 ? 2.297 8.551 17.946 1.00 96.75 153 PHE A O 1
ATOM 1224 N N . SER A 1 154 ? 3.175 6.639 17.147 1.00 97.38 154 SER A N 1
ATOM 1225 C CA . SER A 1 154 ? 2.048 5.775 17.503 1.00 97.38 154 SER A CA 1
ATOM 1226 C C . SER A 1 154 ? 2.518 4.427 18.039 1.00 97.38 154 SER A C 1
ATOM 1228 O O . SER A 1 154 ? 3.630 3.975 17.755 1.00 97.38 154 SER A O 1
ATOM 1230 N N . GLU A 1 155 ? 1.636 3.779 18.789 1.00 95.81 155 GLU A N 1
ATOM 1231 C CA . GLU A 1 155 ? 1.800 2.425 19.304 1.00 95.81 155 GLU A CA 1
ATOM 1232 C C . GLU A 1 155 ? 0.894 1.452 18.538 1.00 95.81 155 GLU A C 1
ATOM 1234 O O . GLU A 1 155 ? -0.149 1.859 18.026 1.00 95.81 155 GLU A O 1
ATOM 1239 N N . PRO A 1 156 ? 1.191 0.138 18.503 1.00 95.06 156 PRO A N 1
ATOM 1240 C CA . PRO A 1 156 ? 0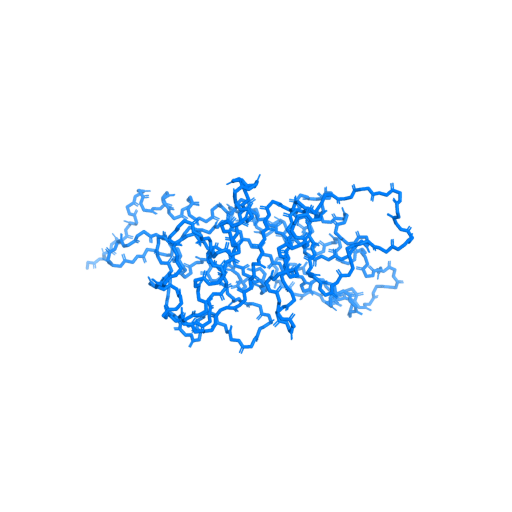.336 -0.842 17.825 1.00 95.06 156 PRO A CA 1
ATOM 1241 C C . PRO A 1 156 ? -1.128 -0.866 18.291 1.00 95.06 156 PRO A C 1
ATOM 1243 O O . PRO A 1 156 ? -1.977 -1.403 17.587 1.00 95.06 156 PRO A O 1
ATOM 1246 N N . THR A 1 157 ? -1.428 -0.338 19.482 1.00 94.75 157 THR A N 1
ATOM 1247 C CA . THR A 1 157 ? -2.795 -0.190 20.001 1.00 94.75 157 THR A CA 1
ATOM 1248 C C . THR A 1 157 ? -3.607 0.865 19.257 1.00 94.75 157 THR A C 1
ATOM 1250 O O . THR A 1 157 ? -4.816 0.708 19.151 1.00 94.75 157 THR A O 1
ATOM 1253 N N . ASP A 1 158 ? -2.959 1.897 18.712 1.00 96.75 158 ASP A N 1
ATOM 1254 C CA . ASP A 1 158 ? -3.634 2.999 18.014 1.00 96.75 158 ASP A CA 1
ATOM 1255 C C . ASP A 1 158 ? -4.217 2.555 16.654 1.00 96.75 158 ASP A C 1
ATOM 1257 O O . ASP A 1 158 ? -5.078 3.220 16.093 1.00 96.75 158 ASP A O 1
ATOM 1261 N N . TRP A 1 159 ? -3.777 1.407 16.130 1.00 97.56 159 TRP A N 1
ATOM 1262 C CA . TRP A 1 159 ? -4.162 0.878 14.813 1.00 97.56 159 TRP A CA 1
ATOM 1263 C C . TRP A 1 159 ? -5.173 -0.274 14.891 1.00 97.56 159 TRP A C 1
ATOM 1265 O O . TRP A 1 159 ? -5.534 -0.866 13.875 1.00 97.56 159 TRP A O 1
ATOM 1275 N N . ARG A 1 160 ? -5.588 -0.663 16.100 1.00 94.75 160 ARG A N 1
ATOM 1276 C CA . ARG A 1 160 ? -6.449 -1.833 16.312 1.00 94.75 160 ARG A CA 1
ATOM 1277 C C . ARG A 1 160 ? -7.842 -1.609 15.742 1.00 94.75 160 ARG A C 1
ATOM 1279 O O . ARG A 1 160 ? -8.410 -0.536 15.907 1.00 94.75 160 ARG A O 1
ATOM 1286 N N . GLY A 1 161 ? -8.378 -2.630 15.073 1.00 94.88 161 GLY A N 1
ATOM 1287 C CA . GLY A 1 161 ? -9.679 -2.561 14.405 1.00 94.88 161 GLY A CA 1
ATOM 1288 C C . GLY A 1 161 ? -9.730 -1.651 13.172 1.00 94.88 161 GLY A C 1
ATOM 1289 O O . GLY A 1 161 ? -10.800 -1.505 12.596 1.00 94.88 161 GLY A O 1
ATOM 1290 N N . ARG A 1 162 ? -8.606 -1.048 12.761 1.00 97.81 162 ARG A N 1
ATOM 1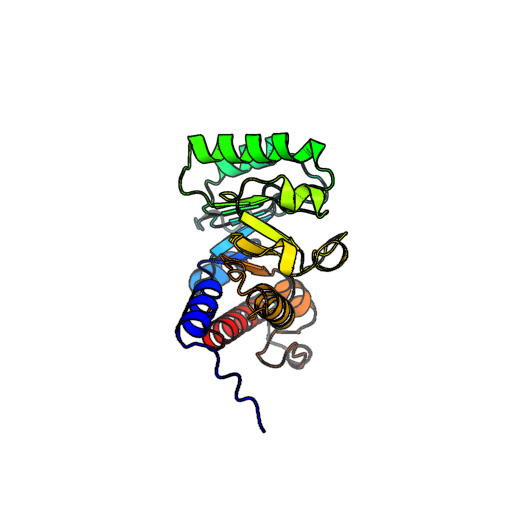291 C CA . ARG A 1 162 ? -8.515 -0.226 11.549 1.00 97.81 162 ARG A CA 1
ATOM 1292 C C . ARG A 1 162 ? -8.097 -1.073 10.355 1.00 97.81 162 ARG A C 1
ATOM 1294 O O . ARG A 1 162 ? -7.315 -2.010 10.520 1.00 97.81 162 ARG A O 1
ATOM 1301 N N . HIS A 1 163 ? -8.548 -0.680 9.167 1.00 98.31 163 HIS A N 1
ATOM 1302 C CA . HIS A 1 163 ? -7.980 -1.141 7.903 1.00 98.31 163 HIS A CA 1
ATOM 1303 C C . HIS A 1 163 ? -6.657 -0.416 7.646 1.00 98.31 163 HIS A C 1
ATOM 1305 O O . HIS A 1 163 ? -6.584 0.814 7.741 1.00 98.31 163 HIS A O 1
ATOM 1311 N N . VAL A 1 164 ? -5.600 -1.169 7.357 1.00 98.62 164 VAL A N 1
ATOM 1312 C CA . VAL A 1 164 ? -4.232 -0.654 7.288 1.00 98.62 164 VAL A CA 1
ATOM 1313 C C . VAL A 1 164 ? -3.515 -1.160 6.044 1.00 98.62 164 VAL A C 1
ATOM 1315 O O . VAL A 1 164 ? -3.380 -2.364 5.829 1.00 98.62 164 VAL A O 1
ATOM 1318 N N . HIS A 1 165 ? -2.955 -0.228 5.276 1.00 98.62 165 HIS A N 1
ATOM 1319 C CA . HIS A 1 165 ? -2.024 -0.522 4.189 1.00 98.62 165 HIS A CA 1
ATOM 1320 C C . HIS A 1 165 ? -0.590 -0.196 4.627 1.00 98.62 165 HIS A C 1
ATOM 1322 O O . HIS A 1 165 ? -0.309 0.917 5.079 1.00 98.62 165 HIS A O 1
ATOM 1328 N N . ILE A 1 166 ? 0.350 -1.138 4.503 1.00 98.19 166 ILE A N 1
ATOM 1329 C CA . ILE A 1 166 ? 1.756 -0.915 4.882 1.00 98.19 166 ILE A CA 1
ATOM 1330 C C . ILE A 1 166 ? 2.523 -0.264 3.723 1.00 98.19 166 ILE A C 1
ATOM 1332 O O . ILE A 1 166 ? 2.873 -0.926 2.745 1.00 98.19 166 ILE A O 1
ATOM 1336 N N . LEU A 1 167 ? 2.850 1.021 3.879 1.00 96.44 167 LEU A N 1
ATOM 1337 C CA . LEU A 1 167 ? 3.490 1.838 2.847 1.00 96.44 167 LEU A CA 1
ATOM 1338 C C . LEU A 1 167 ? 5.020 1.738 2.909 1.00 96.44 167 LEU A C 1
ATOM 1340 O O . LEU A 1 167 ? 5.685 2.265 3.819 1.00 96.44 167 LEU A O 1
ATOM 1344 N N . GLY A 1 168 ? 5.595 1.077 1.905 1.00 93.62 168 GLY A N 1
ATOM 1345 C CA . GLY A 1 168 ? 7.033 0.899 1.744 1.00 93.62 168 GLY A CA 1
ATOM 1346 C C . GLY A 1 168 ? 7.701 0.014 2.806 1.00 93.62 168 GLY A C 1
ATOM 1347 O O . GLY A 1 168 ? 7.074 -0.629 3.642 1.00 93.62 168 GLY A O 1
ATOM 1348 N N . GLY A 1 169 ? 9.037 -0.002 2.785 1.00 91.50 169 GLY A N 1
ATOM 1349 C CA . GLY A 1 169 ? 9.847 -0.910 3.605 1.00 91.50 169 GLY A CA 1
ATOM 1350 C C . GLY A 1 169 ? 10.031 -2.276 2.940 1.00 91.50 169 GLY A C 1
ATOM 1351 O O . GLY A 1 169 ? 9.207 -2.715 2.155 1.00 91.50 169 GLY A O 1
ATOM 1352 N N . SER A 1 170 ? 11.153 -2.950 3.202 1.00 91.44 170 SER A N 1
ATOM 1353 C CA . SER A 1 170 ? 11.390 -4.286 2.637 1.00 91.44 170 SER A CA 1
ATOM 1354 C C . SER A 1 170 ? 10.436 -5.328 3.244 1.00 91.44 170 SER A C 1
ATOM 1356 O O . SER A 1 170 ? 10.014 -5.145 4.388 1.00 91.44 170 SER A O 1
ATOM 1358 N N . PRO A 1 171 ? 10.176 -6.463 2.567 1.00 93.25 171 PRO A N 1
ATOM 1359 C CA . PRO A 1 171 ? 9.242 -7.476 3.055 1.00 93.25 171 PRO A CA 1
ATOM 1360 C C . PRO A 1 171 ? 9.473 -7.928 4.507 1.00 93.25 171 PRO A C 1
ATOM 1362 O O . PRO A 1 171 ? 8.506 -7.965 5.260 1.00 93.25 171 PRO A O 1
ATOM 1365 N N . PRO A 1 172 ? 10.715 -8.148 4.994 1.00 92.56 172 PRO A N 1
ATOM 1366 C CA . PRO A 1 172 ? 10.927 -8.468 6.411 1.00 92.56 172 PRO A CA 1
ATOM 1367 C C . PRO A 1 172 ? 10.509 -7.344 7.375 1.00 92.56 172 PRO A C 1
ATOM 1369 O O . PRO A 1 172 ? 9.962 -7.613 8.440 1.00 92.56 172 PRO A O 1
ATOM 1372 N N . LYS A 1 173 ? 10.728 -6.076 6.998 1.00 93.12 173 LYS A N 1
ATOM 1373 C CA . LYS A 1 173 ? 10.328 -4.903 7.796 1.00 93.12 173 LYS A CA 1
ATOM 1374 C C . LYS A 1 173 ? 8.812 -4.717 7.821 1.00 93.12 173 LYS A C 1
ATOM 1376 O O . LYS A 1 173 ? 8.278 -4.243 8.823 1.00 93.12 173 LYS A O 1
ATOM 1381 N N . GLN A 1 174 ? 8.151 -5.040 6.713 1.00 95.94 174 GLN A N 1
ATOM 1382 C CA . GLN A 1 174 ? 6.696 -5.029 6.599 1.00 95.94 174 GLN A CA 1
ATOM 1383 C C . GLN A 1 174 ? 6.090 -6.181 7.407 1.00 95.94 174 GLN A C 1
ATOM 1385 O O . GLN A 1 174 ? 5.190 -5.945 8.203 1.00 95.94 174 GLN A O 1
ATOM 1390 N N . LEU A 1 175 ? 6.652 -7.391 7.309 1.00 95.75 175 LEU A N 1
ATOM 1391 C CA . LEU A 1 175 ? 6.235 -8.549 8.102 1.00 95.75 175 LEU A CA 1
ATOM 1392 C C . LEU A 1 175 ? 6.342 -8.284 9.609 1.00 95.75 175 LEU A C 1
ATOM 1394 O O . LEU A 1 175 ? 5.423 -8.614 10.353 1.00 95.75 175 LEU A O 1
ATOM 1398 N N . GLU A 1 176 ? 7.433 -7.664 10.061 1.00 95.50 176 GLU A N 1
ATOM 1399 C CA . GLU A 1 176 ? 7.586 -7.237 11.454 1.00 95.50 176 GLU A CA 1
ATOM 1400 C C . GLU A 1 176 ? 6.444 -6.300 11.881 1.00 95.50 176 GLU A C 1
ATOM 1402 O O . GLU A 1 176 ? 5.827 -6.522 12.922 1.00 95.50 176 GLU A O 1
ATOM 1407 N N . ALA A 1 177 ? 6.117 -5.290 11.065 1.00 96.81 177 ALA A N 1
ATOM 1408 C CA . ALA A 1 177 ? 5.012 -4.375 11.349 1.00 96.81 177 ALA A CA 1
ATOM 1409 C C . ALA A 1 177 ? 3.667 -5.117 11.405 1.00 96.81 177 ALA A C 1
ATOM 1411 O O . ALA A 1 177 ? 2.955 -5.005 12.401 1.00 96.81 177 ALA A O 1
ATOM 1412 N N . ILE A 1 178 ? 3.368 -5.955 10.408 1.00 97.12 178 ILE A N 1
ATOM 1413 C CA . ILE A 1 178 ? 2.162 -6.794 10.363 1.00 97.12 178 ILE A CA 1
ATOM 1414 C C . ILE A 1 178 ? 2.051 -7.636 11.637 1.00 97.12 178 ILE A C 1
ATOM 1416 O O . ILE A 1 178 ? 1.000 -7.671 12.275 1.00 97.12 178 ILE A O 1
ATOM 1420 N N . GLN A 1 179 ? 3.138 -8.278 12.072 1.00 95.62 179 GLN A N 1
ATOM 1421 C CA . GLN A 1 179 ? 3.148 -9.070 13.302 1.00 95.62 179 GLN A CA 1
ATOM 1422 C C . GLN A 1 179 ? 2.847 -8.224 14.545 1.00 95.62 179 GLN A C 1
ATOM 1424 O O . GLN A 1 179 ? 2.073 -8.667 15.393 1.00 95.62 179 GLN A O 1
ATOM 1429 N N . GLN A 1 180 ? 3.408 -7.017 14.662 1.00 95.75 180 GLN A N 1
ATOM 1430 C CA . GLN A 1 180 ? 3.133 -6.127 15.799 1.00 95.75 180 GLN A CA 1
ATOM 1431 C C . GLN A 1 180 ? 1.682 -5.630 15.823 1.00 95.75 180 GLN A C 1
ATOM 1433 O O . GLN A 1 180 ? 1.060 -5.608 16.889 1.00 95.75 180 GLN A O 1
ATOM 1438 N N . LEU A 1 181 ? 1.135 -5.275 14.661 1.00 96.88 181 LEU A N 1
ATOM 1439 C CA . LEU A 1 181 ? -0.221 -4.738 14.525 1.00 96.88 181 LEU A CA 1
ATOM 1440 C C . LEU A 1 181 ? -1.307 -5.807 14.734 1.00 96.88 181 LEU A C 1
ATOM 1442 O O . LEU A 1 181 ? -2.400 -5.505 15.210 1.00 96.88 181 LEU A O 1
ATOM 1446 N N . THR A 1 182 ? -0.989 -7.072 14.452 1.00 95.81 182 THR A N 1
ATOM 1447 C CA . THR A 1 182 ? -1.961 -8.180 14.495 1.00 95.81 182 THR A CA 1
ATOM 1448 C C . THR A 1 182 ? -1.788 -9.130 15.679 1.00 95.81 182 THR A C 1
ATOM 1450 O O . THR A 1 182 ? -2.651 -9.969 15.911 1.00 95.81 182 THR A O 1
ATOM 1453 N N . ARG A 1 183 ? -0.687 -9.067 16.446 1.00 92.56 183 ARG A N 1
ATOM 1454 C CA . ARG A 1 183 ? -0.469 -10.003 17.571 1.00 92.56 183 ARG A CA 1
ATOM 1455 C C . ARG A 1 183 ? -1.604 -9.934 18.612 1.00 92.56 183 ARG A C 1
ATOM 1457 O O . ARG A 1 183 ? -2.181 -8.860 18.794 1.00 92.56 183 ARG A O 1
ATOM 1464 N N . PRO A 1 184 ? -1.890 -11.015 19.359 1.00 89.81 184 PRO A N 1
ATOM 1465 C CA . PRO A 1 184 ? -2.852 -10.963 20.458 1.00 89.81 184 PRO A CA 1
ATOM 1466 C C . PRO A 1 184 ? -2.442 -9.939 21.528 1.00 89.81 184 PRO A C 1
ATOM 1468 O O . PRO A 1 184 ? -1.248 -9.726 21.764 1.00 89.81 184 PRO A O 1
ATOM 1471 N N . THR A 1 185 ? -3.420 -9.351 22.214 1.00 86.00 185 THR A N 1
ATOM 1472 C CA . THR A 1 185 ? -3.207 -8.455 23.363 1.00 86.00 185 THR A CA 1
ATOM 1473 C C . THR A 1 185 ? -3.918 -8.984 24.608 1.00 86.00 185 THR A C 1
ATOM 1475 O O . THR A 1 185 ? -4.813 -9.822 24.522 1.00 86.00 185 THR A O 1
ATOM 1478 N N . LEU A 1 186 ? -3.526 -8.486 25.787 1.00 86.06 186 LEU A N 1
ATOM 1479 C CA . LEU A 1 186 ? -4.194 -8.820 27.053 1.00 86.06 186 LEU A CA 1
ATOM 1480 C C . LEU A 1 186 ? -5.612 -8.238 27.147 1.00 86.06 186 LEU A C 1
ATOM 1482 O O . LEU A 1 186 ? -6.446 -8.790 27.856 1.00 86.06 186 LEU A O 1
ATOM 1486 N N . SER A 1 187 ? -5.870 -7.135 26.445 1.00 83.69 187 SER A N 1
ATOM 1487 C CA . SER A 1 187 ? -7.182 -6.491 26.337 1.00 83.69 187 SER A CA 1
ATOM 1488 C C . SER A 1 187 ? -8.140 -7.222 25.395 1.00 83.69 187 SER A C 1
ATOM 1490 O O . SER A 1 187 ? -9.326 -6.917 25.408 1.00 83.69 187 SER A O 1
ATOM 1492 N N . ALA A 1 188 ? -7.645 -8.198 24.621 1.00 84.31 188 ALA A N 1
ATOM 1493 C CA . ALA A 1 188 ? -8.396 -8.883 23.570 1.00 84.31 188 ALA A CA 1
ATOM 1494 C C . ALA A 1 188 ? -8.969 -7.931 22.499 1.00 84.31 188 ALA A C 1
ATOM 1496 O O . ALA A 1 188 ? -9.969 -8.252 21.861 1.00 84.31 188 ALA A O 1
ATOM 1497 N N . ASP A 1 189 ? -8.320 -6.780 22.289 1.00 87.25 189 ASP A N 1
ATOM 1498 C CA . ASP A 1 189 ? -8.674 -5.860 21.207 1.00 87.25 189 ASP A CA 1
ATOM 1499 C C . ASP A 1 189 ? -8.485 -6.552 19.844 1.00 87.25 189 ASP A C 1
ATOM 1501 O O . ASP A 1 189 ? -7.495 -7.283 19.665 1.00 87.25 189 ASP A O 1
ATOM 1505 N N . PRO A 1 190 ? -9.383 -6.314 18.868 1.00 92.31 190 PRO A N 1
ATOM 1506 C CA . PRO A 1 190 ? -9.269 -6.917 17.545 1.00 92.31 190 PRO A CA 1
ATOM 1507 C C . PRO A 1 190 ? -7.949 -6.503 16.881 1.00 92.31 190 PRO A C 1
ATOM 1509 O O . PRO A 1 190 ? -7.494 -5.376 17.088 1.00 92.31 190 PRO A O 1
ATOM 1512 N N . PRO A 1 191 ? -7.293 -7.380 16.101 1.00 95.88 191 PRO A N 1
ATOM 1513 C CA . PRO A 1 191 ? -6.105 -7.001 15.335 1.00 95.88 191 PRO A CA 1
ATOM 1514 C C . PRO A 1 191 ? -6.402 -5.833 14.381 1.00 95.88 191 PRO A C 1
ATOM 1516 O O . PRO A 1 191 ? -7.554 -5.579 14.037 1.00 95.88 191 PRO A O 1
ATOM 1519 N N . ALA A 1 192 ? -5.362 -5.109 13.962 1.00 97.12 192 ALA A N 1
ATOM 1520 C CA . ALA A 1 192 ? -5.483 -4.285 12.759 1.00 97.12 192 ALA A CA 1
ATOM 1521 C C . ALA A 1 192 ? -5.744 -5.198 11.554 1.00 97.12 192 ALA A C 1
ATOM 1523 O O . ALA A 1 192 ? -5.152 -6.277 11.486 1.00 97.12 192 ALA A O 1
ATOM 1524 N N . ASP A 1 193 ? -6.586 -4.762 10.627 1.00 97.50 193 ASP A N 1
ATOM 1525 C CA . ASP A 1 193 ? -6.881 -5.485 9.396 1.00 97.50 193 ASP A CA 1
ATOM 1526 C C . ASP A 1 193 ? -5.930 -5.025 8.287 1.00 97.50 193 ASP A C 1
ATOM 1528 O O . ASP A 1 193 ? -5.962 -3.866 7.872 1.00 97.50 193 ASP A O 1
ATOM 1532 N N . ILE A 1 194 ? -5.012 -5.892 7.860 1.00 98.06 194 ILE A N 1
ATOM 1533 C CA . ILE A 1 194 ? -3.997 -5.545 6.864 1.00 98.06 194 ILE A CA 1
ATOM 1534 C C . ILE A 1 194 ? -4.570 -5.769 5.467 1.00 98.06 194 ILE A C 1
ATOM 1536 O O . ILE A 1 194 ? -4.612 -6.904 5.003 1.00 98.06 194 ILE A O 1
ATOM 1540 N N . VAL A 1 195 ? -4.936 -4.685 4.783 1.00 97.44 195 VAL A N 1
ATOM 1541 C CA . VAL A 1 195 ? -5.576 -4.739 3.454 1.00 97.44 195 VAL A CA 1
ATOM 1542 C C . VAL A 1 195 ? -4.564 -4.744 2.306 1.00 97.44 195 VAL A C 1
ATOM 1544 O O . VAL A 1 195 ? -4.813 -5.315 1.244 1.00 97.44 195 VAL A O 1
ATOM 1547 N N . GLY A 1 196 ? -3.365 -4.193 2.528 1.00 97.56 196 GLY A N 1
ATOM 1548 C CA . GLY A 1 196 ? -2.374 -4.089 1.463 1.00 97.56 196 GLY A CA 1
ATOM 1549 C C . GLY A 1 196 ? -0.941 -3.794 1.896 1.00 97.56 196 GLY A C 1
ATOM 1550 O O . GLY A 1 196 ? -0.666 -3.351 3.015 1.00 97.56 196 GLY A O 1
ATOM 1551 N N . VAL A 1 197 ? -0.003 -4.063 0.985 1.00 97.69 197 VAL A N 1
ATOM 1552 C CA . VAL A 1 197 ? 1.420 -3.711 1.100 1.00 97.69 197 VAL A CA 1
ATOM 1553 C C . VAL A 1 197 ? 1.977 -3.245 -0.247 1.00 97.69 197 VAL A C 1
ATOM 1555 O O . VAL A 1 197 ? 1.614 -3.769 -1.302 1.00 97.69 197 VAL A O 1
ATOM 1558 N N . ASP A 1 198 ? 2.933 -2.319 -0.232 1.00 95.56 198 ASP A N 1
ATOM 1559 C CA . ASP A 1 198 ? 3.690 -1.934 -1.432 1.00 95.56 198 ASP A CA 1
ATOM 1560 C C . ASP A 1 198 ? 5.172 -1.685 -1.125 1.00 95.56 198 ASP A C 1
ATOM 1562 O O . ASP A 1 198 ? 5.546 -1.279 -0.024 1.00 95.56 198 ASP A O 1
ATOM 1566 N N . TRP A 1 199 ? 6.054 -1.938 -2.099 1.00 92.38 199 TRP A N 1
ATOM 1567 C CA . TRP A 1 199 ? 7.466 -1.574 -1.968 1.00 92.38 199 TRP A CA 1
ATOM 1568 C C . TRP A 1 199 ? 8.201 -1.447 -3.306 1.00 92.38 199 TRP A C 1
ATOM 1570 O O . TRP A 1 199 ? 8.344 -2.405 -4.066 1.00 92.38 199 TRP A O 1
ATOM 1580 N N . ASN A 1 200 ? 8.812 -0.280 -3.534 1.00 87.50 200 ASN A N 1
ATOM 1581 C CA . ASN A 1 200 ? 9.459 0.058 -4.812 1.00 87.50 200 ASN A CA 1
ATOM 1582 C C . ASN A 1 200 ? 11.000 -0.044 -4.786 1.00 87.50 200 ASN A C 1
ATOM 1584 O O . ASN A 1 200 ? 11.678 0.337 -5.742 1.00 87.50 200 ASN A O 1
ATOM 1588 N N . GLY A 1 201 ? 11.592 -0.559 -3.698 1.00 84.69 201 GLY A N 1
ATOM 1589 C CA . GLY A 1 201 ? 13.050 -0.543 -3.479 1.00 84.69 201 GLY A CA 1
ATOM 1590 C C . GLY A 1 201 ? 13.877 -1.424 -4.426 1.00 84.69 201 GLY A C 1
ATOM 1591 O O . GLY A 1 201 ? 15.095 -1.257 -4.513 1.00 84.69 201 GLY A O 1
ATOM 1592 N N . LEU A 1 202 ? 13.231 -2.325 -5.169 1.00 87.06 202 LEU A N 1
ATOM 1593 C CA . LEU A 1 202 ? 13.881 -3.311 -6.038 1.00 87.06 202 LEU A CA 1
ATOM 1594 C C . LEU A 1 202 ? 14.743 -2.696 -7.135 1.00 87.06 202 LEU A C 1
ATOM 1596 O O . LEU A 1 202 ? 15.837 -3.183 -7.413 1.00 87.06 202 LEU A O 1
ATOM 1600 N N . HIS A 1 203 ? 14.246 -1.636 -7.774 1.00 86.25 203 HIS A N 1
ATOM 1601 C CA . HIS A 1 203 ? 14.941 -1.033 -8.906 1.00 86.25 203 HIS A CA 1
ATOM 1602 C C . HIS A 1 203 ? 16.271 -0.405 -8.477 1.00 86.25 203 HIS A C 1
ATOM 1604 O O . HIS A 1 203 ? 17.258 -0.535 -9.196 1.00 86.25 203 HIS A O 1
ATOM 1610 N N . ARG A 1 204 ? 16.325 0.200 -7.282 1.00 83.12 204 ARG A N 1
ATOM 1611 C CA . ARG A 1 204 ? 17.558 0.783 -6.742 1.00 83.12 204 ARG A CA 1
ATOM 1612 C C . ARG A 1 204 ? 18.615 -0.286 -6.466 1.00 83.12 204 ARG A C 1
ATOM 1614 O O . ARG A 1 204 ? 19.746 -0.103 -6.891 1.00 83.12 204 ARG A O 1
ATOM 1621 N N . GLY A 1 205 ? 18.258 -1.396 -5.817 1.00 79.88 205 GLY A N 1
ATOM 1622 C CA . GLY A 1 205 ? 19.202 -2.504 -5.591 1.00 79.88 205 GLY A CA 1
ATOM 1623 C C . GLY A 1 205 ? 19.714 -3.097 -6.907 1.00 79.88 205 GLY A C 1
ATOM 1624 O O . GLY A 1 205 ? 20.917 -3.262 -7.106 1.00 79.88 205 GLY A O 1
ATOM 1625 N N . ALA A 1 206 ? 18.816 -3.275 -7.879 1.00 85.00 206 ALA A N 1
ATOM 1626 C CA . ALA A 1 206 ? 19.166 -3.810 -9.190 1.00 85.00 206 ALA A CA 1
ATOM 1627 C C . ALA A 1 206 ? 20.175 -2.949 -9.973 1.00 85.00 206 ALA A C 1
ATOM 1629 O O . ALA A 1 206 ? 20.922 -3.495 -10.785 1.00 85.00 206 ALA A O 1
ATOM 1630 N N . GLN A 1 207 ? 20.237 -1.631 -9.732 1.00 81.50 207 GLN A N 1
ATOM 1631 C CA . GLN A 1 207 ? 21.269 -0.756 -10.313 1.00 81.50 207 GLN A CA 1
ATOM 1632 C C . GLN A 1 207 ? 22.684 -1.103 -9.830 1.00 81.50 207 GLN A C 1
ATOM 1634 O O . GLN A 1 207 ? 23.649 -0.825 -10.537 1.00 81.50 207 GLN A O 1
ATOM 1639 N N . PHE A 1 208 ? 22.802 -1.737 -8.663 1.00 78.25 208 PHE A N 1
ATOM 1640 C CA . PHE A 1 208 ? 24.061 -2.188 -8.073 1.00 78.25 208 PHE A CA 1
ATOM 1641 C C . PHE A 1 208 ? 24.257 -3.702 -8.198 1.00 78.25 208 PHE A C 1
ATOM 1643 O O . PHE A 1 208 ? 25.068 -4.263 -7.472 1.00 78.25 208 PHE A O 1
ATOM 1650 N N . GLY A 1 209 ? 23.508 -4.376 -9.081 1.00 74.25 209 GLY A N 1
ATOM 1651 C CA . GLY A 1 209 ? 23.565 -5.833 -9.232 1.00 74.25 209 GLY A CA 1
ATOM 1652 C C . GLY A 1 209 ? 22.986 -6.613 -8.047 1.00 74.25 209 GLY A C 1
ATOM 1653 O O . GLY A 1 209 ? 23.146 -7.829 -8.000 1.00 74.25 209 GLY A O 1
ATOM 1654 N N . GLU A 1 210 ? 22.312 -5.941 -7.111 1.00 80.56 210 GLU A N 1
ATOM 1655 C CA . GLU A 1 210 ? 21.687 -6.567 -5.947 1.00 80.56 210 GLU A CA 1
ATOM 1656 C C . GLU A 1 210 ? 20.259 -7.005 -6.273 1.00 80.56 210 GLU A C 1
ATOM 1658 O O . GLU A 1 210 ? 19.512 -6.311 -6.975 1.00 80.56 210 GLU A O 1
ATOM 1663 N N . PHE A 1 211 ? 19.849 -8.145 -5.734 1.00 76.69 211 PHE A N 1
ATOM 1664 C CA . PHE A 1 211 ? 18.477 -8.625 -5.825 1.00 76.69 211 PHE A CA 1
ATOM 1665 C C . PHE A 1 211 ? 17.965 -9.110 -4.480 1.00 76.69 211 PHE A C 1
ATOM 1667 O O . PHE A 1 211 ? 18.719 -9.414 -3.560 1.00 76.69 211 PHE A O 1
ATOM 1674 N N . TRP A 1 212 ? 16.643 -9.144 -4.366 1.00 78.62 212 TRP A N 1
ATOM 1675 C CA . TRP A 1 212 ? 15.981 -9.599 -3.158 1.00 78.62 212 TRP A CA 1
ATOM 1676 C C . TRP A 1 212 ? 15.819 -11.124 -3.182 1.00 78.62 212 TRP A C 1
ATOM 1678 O O . TRP A 1 212 ? 15.398 -11.696 -4.192 1.00 78.62 212 TRP A O 1
ATOM 1688 N N . THR A 1 213 ? 16.109 -11.762 -2.051 1.00 73.88 213 THR A N 1
ATOM 1689 C CA . THR A 1 213 ? 15.886 -13.183 -1.759 1.00 73.88 213 THR A CA 1
ATOM 1690 C C . THR A 1 213 ? 15.145 -13.333 -0.430 1.00 73.88 213 THR A C 1
ATOM 1692 O O . THR A 1 213 ? 15.067 -12.379 0.344 1.00 73.88 213 THR A O 1
ATOM 1695 N N . ALA A 1 214 ? 14.634 -14.536 -0.141 1.00 68.31 214 ALA A N 1
ATOM 1696 C CA . ALA A 1 214 ? 13.963 -14.837 1.127 1.00 68.31 214 ALA A CA 1
ATOM 1697 C C . ALA A 1 214 ? 14.819 -14.510 2.363 1.00 68.31 214 ALA A C 1
ATOM 1699 O O . ALA A 1 214 ? 14.278 -14.087 3.383 1.00 68.31 214 ALA A O 1
ATOM 1700 N N . ASP A 1 215 ? 16.142 -14.625 2.234 1.00 72.94 215 ASP A N 1
ATOM 1701 C CA . ASP A 1 215 ? 17.113 -14.361 3.299 1.00 72.94 215 ASP A CA 1
ATOM 1702 C C . ASP A 1 215 ? 17.613 -12.900 3.314 1.00 72.94 215 ASP A C 1
ATOM 1704 O O . ASP A 1 215 ? 18.429 -12.521 4.155 1.00 72.94 215 ASP A O 1
ATOM 1708 N N . GLY A 1 216 ? 17.114 -12.050 2.407 1.00 74.31 216 GLY A N 1
ATOM 1709 C CA . GLY A 1 216 ? 17.482 -10.639 2.291 1.00 74.31 216 GLY A CA 1
ATOM 1710 C C . GLY A 1 216 ? 18.149 -10.281 0.962 1.00 74.31 216 GLY A C 1
ATOM 1711 O O . GLY A 1 216 ? 17.909 -10.908 -0.069 1.00 74.31 216 GLY A O 1
ATOM 1712 N N . TRP A 1 217 ? 18.943 -9.208 0.967 1.00 76.50 217 TRP A N 1
ATOM 1713 C CA . TRP A 1 217 ? 19.661 -8.748 -0.223 1.00 76.50 217 TRP A CA 1
ATOM 1714 C C . TRP A 1 217 ? 20.827 -9.681 -0.560 1.00 76.50 217 TRP A C 1
ATOM 1716 O O . TRP A 1 217 ? 21.657 -9.966 0.298 1.00 76.50 217 TRP A O 1
ATOM 1726 N N . ASP A 1 218 ? 20.892 -10.100 -1.819 1.00 73.81 218 ASP A N 1
ATOM 1727 C CA . ASP A 1 218 ? 21.990 -10.859 -2.414 1.00 73.81 218 ASP A CA 1
ATOM 1728 C C . ASP A 1 218 ? 22.700 -9.964 -3.442 1.00 73.81 218 ASP A C 1
ATOM 1730 O O . ASP A 1 218 ? 22.050 -9.331 -4.281 1.00 73.81 218 ASP A O 1
ATOM 1734 N N . ASP A 1 219 ? 24.028 -9.874 -3.356 1.00 77.75 219 ASP A N 1
ATOM 1735 C CA . ASP A 1 219 ? 24.874 -9.037 -4.208 1.00 77.75 219 ASP A CA 1
ATOM 1736 C C . ASP A 1 219 ? 25.690 -9.833 -5.244 1.00 77.75 219 ASP A C 1
ATOM 1738 O O . ASP A 1 219 ? 26.452 -9.246 -6.017 1.00 77.75 219 ASP A O 1
ATOM 1742 N N . SER A 1 220 ? 25.498 -11.152 -5.336 1.00 72.31 220 SER A N 1
ATOM 1743 C CA . SER A 1 220 ? 26.199 -12.032 -6.284 1.00 72.31 220 SER A CA 1
ATOM 1744 C C . SER A 1 220 ? 25.961 -11.652 -7.750 1.00 72.31 220 SER A C 1
ATOM 1746 O O . SER A 1 220 ? 26.801 -11.924 -8.614 1.00 72.31 220 SER A O 1
ATOM 1748 N N . GLY A 1 221 ? 24.864 -10.942 -8.035 1.00 64.44 221 GLY A N 1
ATOM 1749 C CA . GLY A 1 221 ? 24.559 -10.382 -9.350 1.00 64.44 221 GLY A CA 1
ATOM 1750 C C . GLY A 1 221 ? 25.537 -9.293 -9.808 1.00 64.44 221 GLY A C 1
ATOM 1751 O O . GLY A 1 221 ? 25.623 -9.039 -11.009 1.00 64.44 221 GLY A O 1
ATOM 1752 N N . ARG A 1 222 ? 26.333 -8.706 -8.899 1.00 69.06 222 ARG A N 1
ATOM 1753 C CA . ARG A 1 222 ? 27.414 -7.753 -9.225 1.00 69.06 222 ARG A CA 1
ATOM 1754 C C . ARG A 1 222 ? 28.479 -8.339 -10.144 1.00 69.06 222 ARG A C 1
ATOM 1756 O O . ARG A 1 222 ? 29.071 -7.607 -10.929 1.00 69.06 222 ARG A O 1
ATOM 1763 N N . ASN A 1 223 ? 28.711 -9.646 -10.042 1.00 65.88 223 ASN A N 1
ATOM 1764 C CA . ASN A 1 223 ? 29.773 -10.347 -10.763 1.00 65.88 223 ASN A CA 1
ATOM 1765 C C . ASN A 1 223 ? 29.258 -11.084 -12.011 1.00 65.88 223 ASN A C 1
ATOM 1767 O O . ASN A 1 223 ? 29.989 -11.874 -12.606 1.00 65.88 223 ASN A O 1
ATOM 1771 N N . ALA A 1 224 ? 27.994 -10.882 -12.394 1.00 63.53 224 ALA A N 1
ATOM 1772 C CA . ALA A 1 224 ? 27.378 -11.585 -13.509 1.00 63.53 224 ALA A CA 1
ATOM 1773 C C . ALA A 1 224 ? 27.279 -10.677 -14.747 1.00 63.53 224 ALA A C 1
ATOM 1775 O O . ALA A 1 224 ? 26.354 -9.876 -14.871 1.00 63.53 224 ALA A O 1
ATOM 1776 N N . ASP A 1 225 ? 28.181 -10.876 -15.715 1.00 55.12 225 ASP A N 1
ATOM 1777 C CA . ASP A 1 225 ? 28.343 -10.054 -16.936 1.00 55.12 225 ASP A CA 1
ATOM 1778 C C . ASP A 1 225 ? 27.095 -9.937 -17.849 1.00 55.12 225 ASP A C 1
ATOM 1780 O O . ASP A 1 225 ? 27.107 -9.232 -18.856 1.00 55.12 225 ASP A O 1
ATOM 1784 N N . HIS A 1 226 ? 25.998 -10.634 -17.539 1.00 59.84 226 HIS A N 1
ATOM 1785 C CA . HIS A 1 226 ? 24.823 -10.796 -18.406 1.00 59.84 226 HIS A CA 1
ATOM 1786 C C . HIS A 1 226 ? 23.473 -10.502 -17.720 1.00 59.84 226 HIS A C 1
ATOM 1788 O O . HIS A 1 226 ? 22.404 -10.731 -18.314 1.00 59.84 226 HIS A O 1
ATOM 1794 N N . VAL A 1 227 ? 23.484 -9.993 -16.481 1.00 72.31 227 VAL A N 1
ATOM 1795 C CA . VAL A 1 227 ? 22.258 -9.684 -15.732 1.00 72.31 227 VAL A CA 1
ATOM 1796 C C . VAL A 1 227 ? 21.902 -8.203 -15.887 1.00 72.31 227 VAL A C 1
ATOM 1798 O O . VAL A 1 227 ? 22.502 -7.313 -15.303 1.00 72.31 227 VAL A O 1
ATOM 1801 N N . THR A 1 228 ? 20.884 -7.923 -16.701 1.00 85.62 228 THR A N 1
ATOM 1802 C CA . THR A 1 228 ? 20.336 -6.565 -16.857 1.00 85.62 228 THR A CA 1
ATOM 1803 C C . THR A 1 228 ? 19.497 -6.171 -15.638 1.00 85.62 228 THR A C 1
ATOM 1805 O O . THR A 1 228 ? 18.745 -7.018 -15.154 1.00 85.62 228 THR A O 1
ATOM 1808 N N . VAL A 1 229 ? 19.451 -4.880 -15.288 1.00 87.25 229 VAL A N 1
ATOM 1809 C CA . VAL A 1 229 ? 18.571 -4.315 -14.236 1.00 87.25 229 VAL A CA 1
ATOM 1810 C C . VAL A 1 229 ? 17.135 -4.852 -14.309 1.00 87.25 229 VAL A C 1
ATOM 1812 O O . VAL A 1 229 ? 16.573 -5.274 -13.304 1.00 87.25 229 VAL A O 1
ATOM 1815 N N . ARG A 1 230 ? 16.537 -4.914 -15.508 1.00 89.81 230 ARG A N 1
ATOM 1816 C CA . ARG A 1 230 ? 15.178 -5.451 -15.705 1.00 89.81 230 ARG A CA 1
ATOM 1817 C C . ARG A 1 230 ? 15.042 -6.915 -15.272 1.00 89.81 230 ARG A C 1
ATOM 1819 O O . ARG A 1 230 ? 14.089 -7.262 -14.581 1.00 89.81 230 ARG A O 1
ATOM 1826 N N . LYS A 1 231 ? 15.989 -7.774 -15.665 1.00 88.25 231 LYS A N 1
ATOM 1827 C CA . LYS A 1 231 ? 16.017 -9.190 -15.256 1.00 88.25 231 LYS A CA 1
ATOM 1828 C C . LYS A 1 231 ? 16.166 -9.320 -13.739 1.00 88.25 231 LYS A C 1
ATOM 1830 O O . LYS A 1 231 ? 15.459 -10.138 -13.159 1.00 88.25 231 LYS A O 1
ATOM 1835 N N . THR A 1 232 ? 17.017 -8.497 -13.125 1.00 88.06 232 THR A N 1
ATOM 1836 C CA . THR A 1 232 ? 17.223 -8.452 -11.670 1.00 88.06 232 THR A CA 1
ATOM 1837 C C . THR A 1 232 ? 15.946 -8.056 -10.932 1.00 88.06 232 THR A C 1
ATOM 1839 O O . THR A 1 232 ? 15.521 -8.768 -10.029 1.00 88.06 232 THR A O 1
ATOM 1842 N N . VAL A 1 233 ? 15.267 -6.984 -11.361 1.00 91.06 233 VAL A N 1
ATOM 1843 C CA . VAL A 1 233 ? 13.982 -6.566 -10.768 1.00 91.06 233 VAL A CA 1
ATOM 1844 C C . VAL A 1 233 ? 12.934 -7.668 -10.901 1.00 91.06 233 VAL A C 1
ATOM 1846 O O . VAL A 1 233 ? 12.292 -8.018 -9.917 1.00 91.06 233 VAL A O 1
ATOM 1849 N N . ARG A 1 234 ? 12.798 -8.270 -12.089 1.00 91.81 234 ARG A N 1
ATOM 1850 C CA . ARG A 1 234 ? 11.847 -9.368 -12.313 1.00 91.81 234 ARG A CA 1
ATOM 1851 C C . ARG A 1 234 ? 12.141 -10.584 -11.430 1.00 91.81 234 ARG A C 1
ATOM 1853 O O . ARG A 1 234 ? 11.203 -11.208 -10.943 1.00 91.81 234 ARG A O 1
ATOM 1860 N N . HIS A 1 235 ? 13.417 -10.921 -11.226 1.00 90.00 235 HIS A N 1
ATOM 1861 C CA . HIS A 1 235 ? 13.808 -11.985 -10.303 1.00 90.00 235 HIS A CA 1
ATOM 1862 C C . HIS A 1 235 ? 13.386 -11.645 -8.870 1.00 90.00 235 HIS A C 1
ATOM 1864 O O . HIS A 1 235 ? 12.678 -12.430 -8.246 1.00 90.00 235 HIS A O 1
ATOM 1870 N N . SER A 1 236 ? 13.729 -10.448 -8.392 1.00 90.88 236 SER A N 1
ATOM 1871 C CA . SER A 1 236 ? 13.369 -9.986 -7.049 1.00 90.88 236 SER A CA 1
ATOM 1872 C C . SER A 1 236 ? 11.857 -9.965 -6.808 1.00 90.88 236 SER A C 1
ATOM 1874 O O . SER A 1 236 ? 11.409 -10.385 -5.748 1.00 90.88 236 SER A O 1
ATOM 1876 N N . LEU A 1 237 ? 11.054 -9.533 -7.788 1.00 93.25 237 LEU A N 1
ATOM 1877 C CA . LEU A 1 237 ? 9.592 -9.548 -7.669 1.00 93.25 237 LEU A CA 1
ATOM 1878 C C . LEU A 1 237 ? 9.044 -10.975 -7.498 1.00 93.25 237 LEU A C 1
ATOM 1880 O O . LEU A 1 237 ? 8.161 -11.202 -6.674 1.00 93.25 237 LEU A O 1
ATOM 1884 N N . ALA A 1 238 ? 9.579 -11.950 -8.244 1.00 92.69 238 ALA A N 1
ATOM 1885 C CA . ALA A 1 238 ? 9.177 -13.349 -8.093 1.00 92.69 238 ALA A CA 1
ATOM 1886 C C . ALA A 1 238 ? 9.499 -13.875 -6.686 1.00 92.69 238 ALA A C 1
ATOM 1888 O O . ALA A 1 238 ? 8.664 -14.538 -6.076 1.00 92.69 238 ALA A O 1
ATOM 1889 N N . ARG A 1 239 ? 10.666 -13.509 -6.145 1.00 92.25 239 ARG A N 1
ATOM 1890 C CA . ARG A 1 239 ? 11.074 -13.865 -4.782 1.00 92.25 239 ARG A CA 1
ATOM 1891 C C . ARG A 1 239 ? 10.193 -13.214 -3.717 1.00 92.25 239 ARG A C 1
ATOM 1893 O O . ARG A 1 239 ? 9.772 -13.898 -2.792 1.00 92.25 239 ARG A O 1
ATOM 1900 N N . ILE A 1 240 ? 9.850 -11.936 -3.869 1.00 92.19 240 ILE A N 1
ATOM 1901 C CA . ILE A 1 240 ? 8.921 -11.250 -2.957 1.00 92.19 240 ILE A CA 1
ATOM 1902 C C . ILE A 1 240 ? 7.559 -11.939 -2.950 1.00 92.19 240 ILE A C 1
ATOM 1904 O O . ILE A 1 240 ? 6.978 -12.150 -1.891 1.00 92.19 240 ILE A O 1
ATOM 1908 N N . ARG A 1 241 ? 7.058 -12.342 -4.121 1.00 92.44 241 ARG A N 1
ATOM 1909 C CA . ARG A 1 241 ? 5.802 -13.089 -4.200 1.00 92.44 241 ARG A CA 1
ATOM 1910 C C . ARG A 1 241 ? 5.883 -14.429 -3.467 1.00 92.44 241 ARG A C 1
ATOM 1912 O O . ARG A 1 241 ? 4.931 -14.807 -2.796 1.00 92.44 241 ARG A O 1
ATOM 1919 N N . GLU A 1 242 ? 6.987 -15.163 -3.611 1.00 92.75 242 GLU A N 1
ATOM 1920 C CA . GLU A 1 242 ? 7.207 -16.415 -2.870 1.00 92.75 242 GLU A CA 1
ATOM 1921 C C . GLU A 1 242 ? 7.225 -16.175 -1.355 1.00 92.75 242 GLU A C 1
ATOM 1923 O O . GLU A 1 242 ? 6.627 -16.948 -0.609 1.00 92.75 242 GLU A O 1
ATOM 1928 N N . PHE A 1 243 ? 7.853 -15.084 -0.916 1.00 93.75 243 PHE A N 1
ATOM 1929 C CA . PHE A 1 243 ? 7.896 -14.685 0.486 1.00 93.75 243 PHE A CA 1
ATOM 1930 C C . PHE A 1 243 ? 6.520 -14.372 1.053 1.00 93.75 243 PHE A C 1
ATOM 1932 O O . PHE A 1 243 ? 6.189 -14.869 2.124 1.00 93.75 243 PHE A O 1
ATOM 1939 N N . TRP A 1 244 ? 5.702 -13.587 0.357 1.00 94.25 244 TRP A N 1
ATOM 1940 C CA . TRP A 1 244 ? 4.360 -13.290 0.853 1.00 94.25 244 TRP A CA 1
ATOM 1941 C C . TRP A 1 244 ? 3.509 -14.551 0.955 1.00 94.25 244 TRP A C 1
ATOM 1943 O O . TRP A 1 244 ? 2.987 -14.847 2.034 1.00 94.25 244 TRP A O 1
ATOM 1953 N N . LYS A 1 245 ? 3.556 -15.402 -0.077 1.00 92.38 245 LYS A N 1
ATOM 1954 C CA . LYS A 1 245 ? 2.843 -16.684 -0.071 1.00 92.38 245 LYS A CA 1
ATOM 1955 C C . LYS A 1 245 ? 3.251 -17.589 1.084 1.00 92.38 245 LYS A C 1
ATOM 1957 O O . LYS A 1 245 ? 2.399 -18.269 1.651 1.00 92.38 245 LYS A O 1
ATOM 1962 N N . SER A 1 246 ? 4.536 -17.619 1.452 1.00 92.62 246 SER A N 1
ATOM 1963 C CA . SER A 1 246 ? 4.997 -18.427 2.588 1.00 92.62 246 SER A CA 1
ATOM 1964 C C . SER A 1 246 ? 4.514 -17.899 3.943 1.00 92.62 246 SER A C 1
ATOM 1966 O O . SER A 1 246 ? 4.568 -18.634 4.926 1.00 92.62 246 SER A O 1
ATOM 1968 N N . HIS A 1 247 ? 4.048 -16.649 4.000 1.00 91.00 247 HIS A N 1
ATOM 1969 C CA . HIS A 1 247 ? 3.511 -15.995 5.194 1.00 91.00 247 HIS A CA 1
ATOM 1970 C C . HIS A 1 247 ? 1.980 -15.850 5.176 1.00 91.00 247 HIS A C 1
ATOM 1972 O O . HIS A 1 247 ? 1.428 -15.254 6.099 1.00 91.00 247 HIS A O 1
ATOM 1978 N N . GLY A 1 248 ? 1.298 -16.439 4.186 1.00 87.38 248 GLY A N 1
ATOM 1979 C CA . GLY A 1 248 ? -0.165 -16.424 4.084 1.00 87.38 248 GLY A CA 1
ATOM 1980 C C . GLY A 1 248 ? -0.753 -15.151 3.472 1.00 87.38 248 GLY A C 1
ATOM 1981 O O . GLY A 1 248 ? -1.938 -14.908 3.683 1.00 87.38 248 GLY A O 1
ATOM 1982 N N . ILE A 1 249 ? 0.068 -14.382 2.744 1.00 86.81 249 ILE A N 1
ATOM 1983 C CA . ILE A 1 249 ? -0.302 -13.193 1.956 1.00 86.81 249 ILE A CA 1
ATOM 1984 C C . ILE A 1 249 ? -0.191 -13.514 0.460 1.00 86.81 249 ILE A C 1
ATOM 1986 O O . ILE A 1 249 ? 0.842 -14.091 0.042 1.00 86.81 249 ILE A O 1
#

InterPro domains:
  IPR046718 Protein of unknown function DUF6610 [PF20314] (36-245)